Protein AF-0000000087412286 (afdb_homodimer)

Organism: NCBI:txid267746

Solvent-accessible surface area (backbone atoms only — not comparable to full-atom values): 14863 Å² total; per-residue (Å²): 140,64,67,41,82,39,61,73,71,52,75,68,37,48,52,50,48,48,55,54,30,57,76,35,88,91,40,46,82,67,47,69,72,55,51,52,48,31,56,77,42,37,50,43,49,30,31,22,30,66,82,82,56,45,66,42,33,39,32,34,29,45,50,29,51,33,56,40,32,40,53,42,69,80,45,60,35,78,92,55,57,95,68,55,53,69,58,53,49,51,52,51,58,70,64,27,78,76,43,66,63,36,48,31,41,32,39,67,39,46,69,89,46,48,71,65,48,37,75,78,54,35,35,68,80,60,77,67,55,40,63,30,42,25,113,138,63,68,42,82,39,61,75,72,52,75,68,37,47,53,51,47,46,54,55,30,58,76,34,88,92,40,45,81,68,47,69,74,54,50,52,48,31,54,76,40,38,51,43,48,30,32,22,30,64,84,81,56,45,66,42,34,41,32,34,29,47,49,30,53,33,57,40,34,39,52,42,68,80,44,62,36,78,93,55,58,93,68,56,51,70,59,52,50,50,50,52,58,71,63,27,77,76,44,67,64,36,49,32,41,33,40,66,40,48,69,89,46,48,71,65,48,36,75,77,55,33,36,69,79,62,77,67,55,41,62,31,43,24,112

Foldseek 3Di:
DDKDKDFDDDPVQLVLVLVQLCVDPVRNPDDSVVSVVVSVQWGKIFMADPPPRHTFWTKTWDDPLAEETEIDDGGGDPVNPPVCVSVVSVVCVCPPPSNVRYHDYDYDDDPVCQVVCCVVPDDPCPDPDDDDDDD/DDKDKDFDDDPVQLVLVLVQLCVDPVRNPDDSVVSVVVSVQWGKIFMADPPPRHTFWTKTWDDPLAEETEIDDGGGDPVNPPVCVSVVSVVCVCPPPSNVRYHDYDYDDDPVCQVVCCVVPDDPCPDPDDDDDDD

Secondary structure (DSSP, 8-state):
--EEEESS--HHHHHHHHHHHHTSTTTTT--HHHHHHHHHTSEEEEEEETTT--EEEEEEEEE-SSSEEEEEEEEE-GGGTTSSHHHHHHHHHHT-GGGTT-SEEEEEE-GGGHHHHHTTT-BS--TT-EEEEE-/--EEEESS--HHHHHHHHHHHHTSTTTTT--HHHHHHHHHTSEEEEEEETTT--EEEEEEEEE-SSSEEEEEEEEE-GGGTTSSHHHHHHHHHHT-GGGTT-SEEEEEE-GGGHHHHHTTT-BS--TT-EEEEE-

Nearest PDB structures (foldseek):
  7dal-assembly1_B  TM=8.759E-01  e=4.734E-11  Oryza sativa Japonica Group
  7daj-assembly1_B  TM=8.374E-01  e=7.907E-11  Oryza sativa Japonica Group
  7dai-assembly2_C  TM=8.088E-01  e=4.440E-11  Oryza sativa Japonica Group
  7dai-assembly1_A-2  TM=8.180E-01  e=7.416E-11  Oryza sativa Japonica Group
  6k5m-assembly1_A  TM=8.408E-01  e=1.601E-10  Oryza sativa Japonica Group

Sequence (270 aa):
MSYETIYSLTDQQVKELHDMYQSEWWTKGRQLPDIQIMLDNSLVIAFCDTASKQLIAFSRVLTDYVYKALIFDVIANPTHRGKGIGKALMDAIINHPSLKNVNHFELYCRPEMIPFYQRWGFTSELGELHFMRRTMSYETIYSLTDQQVKELHDMYQSEWWTKGRQLPDIQIMLDNSLVIAFCDTASKQLIAFSRVLTDYVYKALIFDVIANPTHRGKGIGKALMDAIINHPSLKNVNHFELYCRPEMIPFYQRWGFTSELGELHFMRRT

pLDDT: mean 95.22, std 5.79, range [68.62, 98.94]

InterPro domains:
  IPR000182 GNAT domain [PF00583] (16-122)
  IPR000182 GNAT domain [PS51186] (4-135)
  IPR016181 Acyl-CoA N-acyltransferase [SSF55729] (6-123)
  IPR053144 Putative Acetyltransferase Butenolide Biosynthesis [PTHR43233] (16-125)

Radius of gyration: 19.51 Å; Cα contacts (8 Å, |Δi|>4): 492; chains: 2; bounding box: 34×59×47 Å

Structure (mmCIF, N/CA/C/O backbone):
data_AF-0000000087412286-model_v1
#
loop_
_entity.id
_entity.type
_entity.pdbx_description
1 polymer N-acetyltransferase
#
loop_
_atom_site.group_PDB
_atom_site.id
_atom_site.type_symbol
_atom_site.label_atom_id
_atom_site.label_alt_id
_atom_site.label_comp_id
_atom_site.label_asym_id
_atom_site.label_entity_id
_atom_site.label_seq_id
_atom_site.pdbx_PDB_ins_code
_atom_site.Cartn_x
_atom_site.Cartn_y
_atom_site.Cartn_z
_atom_site.occupancy
_atom_site.B_iso_or_equiv
_atom_site.auth_seq_id
_atom_site.auth_comp_id
_atom_site.auth_asym_id
_atom_site.auth_atom_id
_atom_site.pdbx_PDB_model_num
ATOM 1 N N . MET A 1 1 ? 6.031 26.516 18.938 1 68.81 1 MET A N 1
ATOM 2 C CA . MET A 1 1 ? 4.867 25.641 19.047 1 68.81 1 MET A CA 1
ATOM 3 C C . MET A 1 1 ? 5.293 24.188 19.234 1 68.81 1 MET A C 1
ATOM 5 O O . MET A 1 1 ? 6.188 23.703 18.531 1 68.81 1 MET A O 1
ATOM 9 N N . SER A 1 2 ? 4.68 23.578 20.406 1 89.25 2 SER A N 1
ATOM 10 C CA . SER A 1 2 ? 5.098 22.234 20.766 1 89.25 2 SER A CA 1
ATOM 11 C C . SER A 1 2 ? 4.113 21.188 20.234 1 89.25 2 SER A C 1
ATOM 13 O O . SER A 1 2 ? 2.91 21.453 20.172 1 89.25 2 SER A O 1
ATOM 15 N N . TYR A 1 3 ? 4.59 20.141 19.625 1 93.5 3 TYR A N 1
ATOM 16 C CA . TYR A 1 3 ? 3.717 19.062 19.156 1 93.5 3 TYR A CA 1
ATOM 17 C C . TYR A 1 3 ? 4.191 17.719 19.672 1 93.5 3 TYR A C 1
ATOM 19 O O . TYR A 1 3 ? 5.336 17.578 20.109 1 93.5 3 TYR A O 1
ATOM 27 N N . GLU A 1 4 ? 3.287 16.781 19.688 1 96.56 4 GLU A N 1
ATOM 28 C CA . GLU A 1 4 ? 3.605 15.406 20.047 1 96.56 4 GLU A CA 1
ATOM 29 C C . GLU A 1 4 ? 3.148 14.438 18.953 1 96.56 4 GLU A C 1
ATOM 31 O O . GLU A 1 4 ? 2.225 14.742 18.203 1 96.56 4 GLU A O 1
ATOM 36 N N . THR A 1 5 ? 3.838 13.312 18.906 1 97.81 5 THR A N 1
ATOM 37 C CA . THR A 1 5 ? 3.494 12.281 17.938 1 97.81 5 THR A CA 1
ATOM 38 C C . THR A 1 5 ? 2.334 11.43 18.453 1 97.81 5 THR A C 1
ATOM 40 O O . THR A 1 5 ? 2.318 11.023 19.609 1 97.81 5 THR A O 1
ATOM 43 N N . ILE A 1 6 ? 1.365 11.219 17.609 1 98.56 6 ILE A N 1
ATOM 44 C CA . ILE A 1 6 ? 0.247 10.344 17.938 1 98.56 6 ILE A CA 1
ATOM 45 C C . ILE A 1 6 ? 0.075 9.289 16.859 1 98.56 6 ILE A C 1
ATOM 47 O O . ILE A 1 6 ? 0.475 9.5 15.703 1 98.56 6 ILE A O 1
ATOM 51 N N . TYR A 1 7 ? -0.579 8.156 17.203 1 98.69 7 TYR A N 1
ATOM 52 C CA . TYR A 1 7 ? -0.688 7.027 16.297 1 98.69 7 TYR A CA 1
ATOM 53 C C . TYR A 1 7 ? -2.146 6.633 16.078 1 98.69 7 TYR A C 1
ATOM 55 O O . TYR A 1 7 ? -2.438 5.637 15.414 1 98.69 7 TYR A O 1
ATOM 63 N N . SER A 1 8 ? -3.031 7.352 16.734 1 98.69 8 SER A N 1
ATOM 64 C CA . SER A 1 8 ? -4.477 7.289 16.547 1 98.69 8 SER A CA 1
ATOM 65 C C . SER A 1 8 ? -5.117 8.664 16.703 1 98.69 8 SER A C 1
ATOM 67 O O . SER A 1 8 ? -4.531 9.562 17.312 1 98.69 8 SER A O 1
ATOM 69 N N . LEU A 1 9 ? -6.227 8.805 16.094 1 98.81 9 LEU A N 1
ATOM 70 C CA . LEU A 1 9 ? -6.906 10.094 16.156 1 98.81 9 LEU A CA 1
ATOM 71 C C . LEU A 1 9 ? -8.164 10.016 17 1 98.81 9 LEU A C 1
ATOM 73 O O . LEU A 1 9 ? -8.898 9.023 16.953 1 98.81 9 LEU A O 1
ATOM 77 N N . THR A 1 10 ? -8.422 11.039 17.734 1 98.5 10 THR A N 1
ATOM 78 C CA . THR A 1 10 ? -9.719 11.195 18.375 1 98.5 10 THR A CA 1
ATOM 79 C C . THR A 1 10 ? -10.797 11.531 17.344 1 9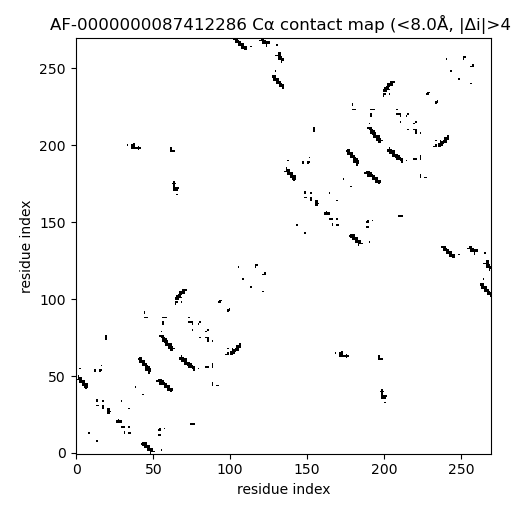8.5 10 THR A C 1
ATOM 81 O O . THR A 1 10 ? -10.477 11.891 16.203 1 98.5 10 THR A O 1
ATOM 84 N N . ASP A 1 11 ? -12.031 11.469 17.812 1 98.31 11 ASP A N 1
ATOM 85 C CA . ASP A 1 11 ? -13.133 11.82 16.922 1 98.31 11 ASP A CA 1
ATOM 86 C C . ASP A 1 11 ? -12.977 13.25 16.391 1 98.31 11 ASP A C 1
ATOM 88 O O . ASP A 1 11 ? -13.211 13.516 15.211 1 98.31 11 ASP A O 1
ATOM 92 N N . GLN A 1 12 ? -12.641 14.109 17.25 1 98.38 12 GLN A N 1
ATOM 93 C CA . GLN A 1 12 ? -12.453 15.5 16.844 1 98.38 12 GLN A CA 1
ATOM 94 C C . GLN A 1 12 ? -11.305 15.625 15.844 1 98.38 12 GLN A C 1
ATOM 96 O O . GLN A 1 12 ? -11.406 16.375 14.867 1 98.38 12 GLN A O 1
ATOM 101 N N . GLN A 1 13 ? -10.266 14.969 16.078 1 98.44 13 GLN A N 1
ATOM 102 C CA . GLN A 1 13 ? -9.109 15.016 15.18 1 98.44 13 GLN A CA 1
ATOM 103 C C . GLN A 1 13 ? -9.445 14.414 13.812 1 98.44 13 GLN A C 1
ATOM 105 O O . GLN A 1 13 ? -8.914 14.852 12.789 1 98.44 13 GLN A O 1
ATOM 110 N N . VAL A 1 14 ? -10.344 13.422 13.828 1 98.81 14 VAL A N 1
ATOM 111 C CA . VAL A 1 14 ? -10.797 12.883 12.547 1 98.81 14 VAL A CA 1
ATOM 112 C C . VAL A 1 14 ? -11.539 13.961 11.766 1 98.81 14 VAL A C 1
ATOM 114 O O . VAL A 1 14 ? -11.367 14.086 10.547 1 98.81 14 VAL A O 1
ATOM 117 N N . LYS A 1 15 ? -12.312 14.734 12.422 1 98.44 15 LYS A N 1
ATOM 118 C CA . LYS A 1 15 ? -13 15.844 11.773 1 98.44 15 LYS A CA 1
ATOM 119 C C . LYS A 1 15 ? -12 16.875 11.25 1 98.44 15 LYS A C 1
ATOM 121 O O . LYS A 1 15 ? -12.188 17.438 10.164 1 98.44 15 LYS A O 1
ATOM 126 N N . GLU A 1 16 ? -11.023 17.156 12.016 1 97.75 16 GLU A N 1
ATOM 127 C CA . GLU A 1 16 ? -9.977 18.078 11.586 1 97.75 16 GLU A CA 1
ATOM 128 C C . GLU A 1 16 ? -9.242 17.547 10.359 1 97.75 16 GLU A C 1
ATOM 130 O O . GLU A 1 16 ? -8.914 18.312 9.445 1 97.75 16 GLU A O 1
ATOM 135 N N . LEU A 1 17 ? -8.969 16.25 10.391 1 98.44 17 LEU A N 1
ATOM 136 C CA . LEU A 1 17 ? -8.367 15.633 9.219 1 98.44 17 LEU A CA 1
ATOM 137 C C . LEU A 1 17 ? -9.266 15.789 7.996 1 98.44 17 LEU A C 1
ATOM 139 O O . LEU A 1 17 ? -8.789 16.109 6.906 1 98.44 17 LEU A O 1
ATOM 143 N N . HIS A 1 18 ? -10.531 15.539 8.203 1 98.38 18 HIS A N 1
ATOM 144 C CA . HIS A 1 18 ? -11.492 15.734 7.125 1 98.38 18 HIS A CA 1
ATOM 145 C C . HIS A 1 18 ? -11.391 17.141 6.551 1 98.38 18 HIS A C 1
ATOM 147 O O . HIS A 1 18 ? -11.359 17.328 5.332 1 98.38 18 HIS A O 1
ATOM 153 N N . ASP A 1 19 ? -11.305 18.109 7.379 1 96.75 19 ASP A N 1
ATOM 154 C CA . ASP A 1 19 ? -11.172 19.5 6.938 1 96.75 19 ASP A CA 1
ATOM 155 C C . ASP A 1 19 ? -9.875 19.703 6.152 1 96.75 19 ASP A C 1
ATOM 157 O O . ASP A 1 19 ? -9.867 20.375 5.121 1 96.75 19 ASP A O 1
ATOM 161 N N . MET A 1 20 ? -8.781 19.156 6.668 1 96.25 20 MET A N 1
ATOM 162 C CA . MET A 1 20 ? -7.512 19.25 5.957 1 96.25 20 MET A CA 1
ATOM 163 C C . MET A 1 20 ? -7.621 18.641 4.562 1 96.25 20 MET A C 1
ATOM 165 O O . MET A 1 20 ? -7.105 19.188 3.596 1 96.25 20 MET A O 1
ATOM 169 N N . TYR A 1 21 ? -8.305 17.484 4.469 1 97.19 21 TYR A N 1
ATOM 170 C CA . TYR A 1 21 ? -8.453 16.781 3.203 1 97.19 21 TYR A CA 1
ATOM 171 C C . TYR A 1 21 ? -9.211 17.625 2.188 1 97.19 21 TYR A C 1
ATOM 173 O O . TYR A 1 21 ? -8.945 17.547 0.985 1 97.19 21 TYR A O 1
ATOM 181 N N . GLN A 1 22 ? -10.109 18.516 2.652 1 95.81 22 GLN A N 1
ATOM 182 C CA . GLN A 1 22 ? -10.914 19.328 1.745 1 95.81 22 GLN A CA 1
ATOM 183 C C . GLN A 1 22 ? -10.07 20.406 1.081 1 95.81 22 GLN A C 1
ATOM 185 O O . GLN A 1 22 ? -10.453 20.953 0.047 1 95.81 22 GLN A O 1
ATOM 190 N N . SER A 1 23 ? -8.945 20.672 1.624 1 91.25 23 SER A N 1
ATOM 191 C CA . SER A 1 23 ? -8.125 21.766 1.131 1 91.25 23 SER A CA 1
ATOM 192 C C . SER A 1 23 ? -7.07 21.281 0.149 1 91.25 23 SER A C 1
ATOM 194 O O . SER A 1 23 ? -6.32 22.078 -0.417 1 91.25 23 SER A O 1
ATOM 196 N N . GLU A 1 24 ? -6.977 19.969 -0.09 1 89.94 24 GLU A N 1
ATOM 197 C CA . GLU A 1 24 ? -6.004 19.391 -1.012 1 89.94 24 GLU A CA 1
ATOM 198 C C . GLU A 1 24 ? -6.695 18.797 -2.238 1 89.94 24 GLU A C 1
ATOM 200 O O . GLU A 1 24 ? -7.738 18.156 -2.119 1 89.94 24 GLU A O 1
ATOM 205 N N . TRP A 1 25 ? -6.082 18.938 -3.357 1 85.88 25 TRP A N 1
ATOM 206 C CA . TRP A 1 25 ? -6.688 18.516 -4.613 1 85.88 25 TRP A CA 1
ATOM 207 C C . TRP A 1 25 ? -6.805 17 -4.676 1 85.88 25 TRP A C 1
ATOM 209 O O . TRP A 1 25 ? -7.75 16.469 -5.266 1 85.88 25 TRP A O 1
ATOM 219 N N . TRP A 1 26 ? -5.926 16.344 -4.105 1 88.19 26 TRP A N 1
ATOM 220 C CA . TRP A 1 26 ? -5.887 14.891 -4.27 1 88.19 26 TRP A CA 1
ATOM 221 C C . TRP A 1 26 ? -6.777 14.195 -3.246 1 88.19 26 TRP A C 1
ATOM 223 O O . TRP A 1 26 ? -6.973 12.984 -3.305 1 88.19 26 TRP A O 1
ATOM 233 N N . THR A 1 27 ? -7.32 14.969 -2.252 1 94.56 27 THR A N 1
ATOM 234 C CA . THR A 1 27 ? -8.125 14.336 -1.211 1 94.56 27 THR A CA 1
ATOM 235 C C . THR A 1 27 ? -9.492 15 -1.107 1 94.56 27 THR A C 1
ATOM 237 O O . THR A 1 27 ? -10.367 14.531 -0.369 1 94.56 27 THR A O 1
ATOM 240 N N . LYS A 1 28 ? -9.656 16.047 -1.791 1 95.19 28 LYS A N 1
ATOM 241 C CA . LYS A 1 28 ? -10.922 16.766 -1.729 1 95.19 28 LYS A CA 1
ATOM 242 C C . LYS A 1 28 ? -12.094 15.844 -2.062 1 95.19 28 LYS A C 1
ATOM 244 O O . LYS A 1 28 ? -12.016 15.047 -3 1 95.19 28 LYS A O 1
ATOM 249 N N . GLY A 1 29 ? -13.219 15.969 -1.251 1 96.38 29 GLY A N 1
ATOM 250 C CA . GLY A 1 29 ? -14.414 15.18 -1.515 1 96.38 29 GLY A CA 1
ATOM 251 C C . GLY A 1 29 ? -14.516 13.945 -0.64 1 96.38 29 GLY A C 1
ATOM 252 O O . GLY A 1 29 ? -15.562 13.305 -0.579 1 96.38 29 GLY A O 1
ATOM 253 N N . ARG A 1 30 ? -13.414 13.617 0.012 1 97.88 30 ARG A N 1
ATOM 254 C CA . ARG A 1 30 ? -13.469 12.469 0.916 1 97.88 30 ARG A CA 1
ATOM 255 C C . ARG A 1 30 ? -14.469 12.711 2.043 1 97.88 30 ARG A C 1
ATOM 257 O O . ARG A 1 30 ? -14.57 13.82 2.564 1 97.88 30 ARG A O 1
ATOM 264 N N . GLN A 1 31 ? -15.156 11.648 2.365 1 98.06 31 GLN A N 1
ATOM 265 C CA . GLN A 1 31 ? -16.219 11.742 3.359 1 98.06 31 GLN A CA 1
ATOM 266 C C . GLN A 1 31 ? -15.797 11.094 4.676 1 98.06 31 GLN A C 1
ATOM 268 O O . GLN A 1 31 ? -15.023 10.133 4.68 1 98.06 31 GLN A O 1
ATOM 273 N N . LEU A 1 32 ? -16.422 11.531 5.75 1 98.44 32 LEU A N 1
ATOM 274 C CA . LEU A 1 32 ? -16.031 11.148 7.102 1 98.44 32 LEU A CA 1
ATOM 275 C C . LEU A 1 32 ? -16.141 9.641 7.289 1 98.44 32 LEU A C 1
ATOM 277 O O . LEU A 1 32 ? -15.219 9 7.801 1 98.44 32 LEU A O 1
ATOM 281 N N . PRO A 1 33 ? -17.234 8.984 6.84 1 98.25 33 PRO A N 1
ATOM 282 C CA . PRO A 1 33 ? -17.312 7.531 7.047 1 98.25 33 PRO A CA 1
ATOM 283 C C . PRO A 1 33 ? -16.203 6.773 6.344 1 98.25 33 PRO A C 1
ATOM 285 O O . PRO A 1 33 ? -15.664 5.809 6.891 1 98.25 33 PRO A O 1
ATOM 288 N N . ASP A 1 34 ? -15.82 7.215 5.195 1 98.56 34 ASP A N 1
ATOM 289 C CA . ASP A 1 34 ? -14.742 6.586 4.441 1 98.56 34 ASP A CA 1
ATOM 290 C C . ASP A 1 34 ? -13.391 6.824 5.113 1 98.56 34 ASP A C 1
ATOM 292 O O . ASP A 1 34 ? -12.539 5.93 5.152 1 98.56 34 ASP A O 1
ATOM 296 N N . ILE A 1 35 ? -13.227 8.055 5.621 1 98.75 35 ILE A N 1
ATOM 297 C CA . ILE A 1 35 ? -11.992 8.391 6.32 1 98.75 35 ILE A CA 1
ATOM 298 C C . ILE A 1 35 ? -11.812 7.469 7.523 1 98.75 35 ILE A C 1
ATOM 300 O O . ILE A 1 35 ? -10.703 7 7.797 1 98.75 35 ILE A O 1
ATOM 304 N N . GLN A 1 36 ? -12.836 7.176 8.195 1 98.69 36 GLN A N 1
ATOM 305 C CA . GLN A 1 36 ? -12.75 6.285 9.344 1 98.69 36 GLN A CA 1
ATOM 306 C C . GLN A 1 36 ? -12.32 4.883 8.93 1 98.69 36 GLN A C 1
ATOM 308 O O . GLN A 1 36 ? -11.461 4.273 9.57 1 98.69 36 GLN A O 1
ATOM 313 N N . ILE A 1 37 ? -12.938 4.316 7.875 1 98.69 37 ILE A N 1
ATOM 314 C CA . ILE A 1 37 ? -12.547 3.008 7.367 1 98.69 37 ILE A CA 1
ATOM 315 C C . ILE A 1 37 ? -11.07 3.018 6.992 1 98.69 37 ILE A C 1
ATOM 317 O O . ILE A 1 37 ? -10.328 2.1 7.348 1 98.69 37 ILE A O 1
ATOM 321 N N . MET A 1 38 ? -10.648 4.074 6.289 1 98.75 38 MET A N 1
ATOM 322 C CA . MET A 1 38 ? -9.258 4.238 5.879 1 98.75 38 MET A CA 1
ATOM 323 C C . MET A 1 38 ? -8.32 4.203 7.086 1 98.75 38 MET A C 1
ATOM 325 O O . MET A 1 38 ? -7.324 3.486 7.082 1 98.75 38 MET A O 1
ATOM 329 N N . LEU A 1 39 ? -8.68 4.965 8.117 1 98.88 39 LEU A N 1
ATOM 330 C CA . LEU A 1 39 ? -7.855 5.062 9.32 1 98.88 39 LEU A CA 1
ATOM 331 C C . LEU A 1 39 ? -7.742 3.707 10.008 1 98.88 39 LEU A C 1
ATOM 333 O O . LEU A 1 39 ? -6.664 3.33 10.477 1 98.88 39 LEU A O 1
ATOM 337 N N . ASP A 1 40 ? -8.82 2.943 10.008 1 98.62 40 ASP A N 1
ATOM 338 C CA . ASP A 1 40 ? -8.867 1.649 10.68 1 98.62 40 ASP A CA 1
ATOM 339 C C . ASP A 1 40 ? -7.984 0.626 9.969 1 98.62 40 ASP A C 1
ATOM 341 O O . ASP A 1 40 ? -7.68 -0.433 10.516 1 98.62 40 ASP A O 1
ATOM 345 N N . ASN A 1 41 ? -7.574 0.95 8.805 1 98.69 41 ASN A N 1
ATOM 346 C CA . ASN A 1 41 ? -6.84 -0.014 7.988 1 98.69 41 ASN A CA 1
ATOM 347 C C . ASN A 1 41 ? -5.512 0.558 7.5 1 98.69 41 ASN A C 1
ATOM 349 O O . ASN A 1 41 ? -5.023 0.182 6.434 1 98.69 41 ASN A O 1
ATOM 353 N N . SER A 1 42 ? -4.984 1.495 8.281 1 98.81 42 SER A N 1
ATOM 354 C CA . SER A 1 42 ? -3.695 2.113 7.992 1 98.81 42 SER A CA 1
ATOM 355 C C . SER A 1 42 ? -2.865 2.277 9.258 1 98.81 42 SER A C 1
ATOM 357 O O . SER A 1 42 ? -3.416 2.375 10.359 1 98.81 42 SER A O 1
ATOM 359 N N . LEU A 1 43 ? -1.541 2.217 9.141 1 98.88 43 LEU A N 1
ATOM 360 C CA . LEU A 1 43 ? -0.664 2.705 10.195 1 98.88 43 LEU A CA 1
ATOM 361 C C . LEU A 1 43 ? -0.628 4.23 10.219 1 98.88 43 LEU A C 1
ATOM 363 O O . LEU A 1 43 ? -0.161 4.855 9.258 1 98.88 43 LEU A O 1
ATOM 367 N N . VAL A 1 44 ? -1.107 4.77 11.297 1 98.88 44 VAL A N 1
ATOM 368 C CA . VAL A 1 44 ? -1.231 6.219 11.391 1 98.88 44 VAL A CA 1
ATOM 369 C C . VAL A 1 44 ? -0.009 6.801 12.102 1 98.88 44 VAL A C 1
ATOM 371 O O . VAL A 1 44 ? 0.43 6.273 13.125 1 98.88 44 VAL A O 1
ATOM 374 N N . ILE A 1 45 ? 0.585 7.797 11.555 1 98.81 45 ILE A N 1
ATOM 375 C CA . ILE A 1 45 ? 1.618 8.633 12.148 1 98.81 45 ILE A CA 1
ATOM 376 C C . ILE A 1 45 ? 1.247 10.109 11.984 1 98.81 45 ILE A C 1
ATOM 378 O O . ILE A 1 45 ? 1.193 10.617 10.867 1 98.81 45 ILE A O 1
ATOM 382 N N . ALA A 1 46 ? 0.995 10.742 13.109 1 98.69 46 ALA A N 1
ATOM 383 C CA . ALA A 1 46 ? 0.476 12.109 13.055 1 98.69 46 ALA A CA 1
ATOM 384 C C . ALA A 1 46 ? 1.032 12.945 14.203 1 98.69 46 ALA A C 1
ATOM 386 O O . ALA A 1 46 ? 1.678 12.422 15.109 1 98.69 46 ALA A O 1
ATOM 387 N N . PHE A 1 47 ? 0.89 14.258 14.047 1 98.06 47 PHE A N 1
ATOM 388 C CA . PHE A 1 47 ? 1.261 15.203 15.094 1 98.06 47 PHE A CA 1
ATOM 389 C C . PHE A 1 47 ? 0.052 16.016 15.547 1 98.06 47 PHE A C 1
ATOM 391 O O . PHE A 1 47 ? -0.769 16.422 14.727 1 98.06 47 PHE A O 1
ATOM 398 N N . CYS A 1 48 ? -0.053 16.203 16.812 1 97.31 48 CYS A N 1
ATOM 399 C CA . CYS A 1 48 ? -1.032 17.156 17.328 1 97.31 48 CYS A CA 1
ATOM 400 C C . CYS A 1 48 ? -0.377 18.156 18.281 1 97.31 48 CYS A C 1
ATOM 402 O O . CYS A 1 48 ? 0.69 17.891 18.828 1 97.31 48 CYS A O 1
ATOM 404 N N . ASP A 1 49 ? -0.987 19.297 18.391 1 95.75 49 ASP A N 1
ATOM 405 C CA . ASP A 1 49 ? -0.53 20.328 19.312 1 95.75 49 ASP A CA 1
ATOM 406 C C . ASP A 1 49 ? -0.586 19.828 20.766 1 95.75 49 ASP A C 1
ATOM 408 O O . ASP A 1 49 ? -1.575 19.219 21.172 1 95.75 49 ASP A O 1
ATOM 412 N N . THR A 1 50 ? 0.488 20.125 21.5 1 95.5 50 THR A N 1
ATOM 413 C CA . THR A 1 50 ? 0.591 19.578 22.844 1 95.5 50 THR A CA 1
ATOM 414 C C . THR A 1 50 ? -0.477 20.172 23.75 1 95.5 50 THR A C 1
ATOM 416 O O . THR A 1 50 ? -1.02 19.484 24.625 1 95.5 50 THR A O 1
ATOM 419 N N . ALA A 1 51 ? -0.833 21.312 23.547 1 94.88 51 ALA A N 1
ATOM 420 C CA . ALA A 1 51 ? -1.758 22.016 24.422 1 94.88 51 ALA A CA 1
ATOM 421 C C . ALA A 1 51 ? -3.203 21.828 23.969 1 94.88 51 ALA A C 1
ATOM 423 O O . ALA A 1 51 ? -4.027 21.297 24.703 1 94.88 51 ALA A O 1
ATOM 424 N N . SER A 1 52 ? -3.523 22.156 22.797 1 95.12 52 SER A N 1
ATOM 425 C CA . SER A 1 52 ? -4.898 22.172 22.297 1 95.12 52 SER A CA 1
ATOM 426 C C . SER A 1 52 ? -5.312 20.797 21.781 1 95.12 52 SER A C 1
ATOM 428 O O . SER A 1 52 ? -6.496 20.531 21.578 1 95.12 52 SER A O 1
ATOM 430 N N . LYS A 1 53 ? -4.395 19.969 21.469 1 97.06 53 LYS A N 1
ATOM 431 C CA . LYS A 1 53 ? -4.594 18.641 20.906 1 97.06 53 LYS A CA 1
ATOM 432 C C . LYS A 1 53 ? -5.113 18.703 19.484 1 97.06 53 LYS A C 1
ATOM 434 O O . LYS A 1 53 ? -5.496 17.688 18.906 1 97.06 53 LYS A O 1
ATOM 439 N N . GLN A 1 54 ? -4.98 19.875 18.906 1 96.25 54 GLN A N 1
ATOM 440 C CA . GLN A 1 54 ? -5.371 20.047 17.5 1 96.25 54 GLN A CA 1
ATOM 441 C C . GLN A 1 54 ? -4.414 19.297 16.578 1 96.25 54 GLN A C 1
ATOM 443 O O . GLN A 1 54 ? -3.199 19.328 16.781 1 96.25 54 GLN A O 1
ATOM 448 N N . LEU A 1 55 ? -5.016 18.641 15.594 1 97.44 55 LEU A N 1
ATOM 449 C CA . LEU A 1 55 ? -4.203 17.922 14.609 1 97.44 55 LEU A CA 1
ATOM 450 C C . LEU A 1 55 ? -3.377 18.906 13.781 1 97.44 55 LEU A C 1
ATOM 452 O O . LEU A 1 55 ? -3.918 19.844 13.203 1 97.44 55 LEU A O 1
ATOM 456 N N . ILE A 1 56 ? -2.047 18.672 13.688 1 95.75 56 ILE A N 1
ATOM 457 C CA . ILE A 1 56 ? -1.13 19.578 13.016 1 95.75 56 ILE A CA 1
ATOM 458 C C . ILE A 1 56 ? -0.664 18.969 11.695 1 95.75 56 ILE A C 1
ATOM 460 O O . ILE A 1 56 ? -0.457 19.688 10.711 1 95.75 56 ILE A O 1
ATOM 464 N N . ALA A 1 57 ? -0.448 17.688 11.703 1 97.25 57 ALA A N 1
ATOM 465 C CA . ALA A 1 57 ? 0.06 16.984 10.531 1 97.25 57 ALA A CA 1
ATOM 466 C C . ALA A 1 57 ? -0.394 15.523 10.547 1 97.25 57 ALA A C 1
ATOM 468 O O . ALA A 1 57 ? -0.68 14.961 11.609 1 97.25 57 ALA A O 1
ATOM 469 N N . PHE A 1 58 ? -0.486 14.992 9.367 1 98.38 58 PHE A N 1
ATOM 470 C CA . PHE A 1 58 ? -1.005 13.641 9.227 1 98.38 58 PHE A CA 1
ATOM 471 C C . PHE A 1 58 ? -0.278 12.891 8.117 1 98.38 58 PHE A C 1
ATOM 473 O O . PHE A 1 58 ? 0.077 13.477 7.094 1 98.38 58 PHE A O 1
ATOM 480 N N . SER A 1 59 ? -0.068 11.641 8.312 1 98.62 59 SER A N 1
ATOM 481 C CA . SER A 1 59 ? 0.323 10.664 7.305 1 98.62 59 SER A CA 1
ATOM 482 C C . SER A 1 59 ? -0.214 9.273 7.641 1 98.62 59 SER A C 1
ATOM 484 O O . SER A 1 59 ? -0.732 9.055 8.734 1 98.62 59 SER A O 1
ATOM 486 N N . ARG A 1 60 ? -0.114 8.453 6.711 1 98.81 60 ARG A N 1
ATOM 487 C CA . ARG A 1 60 ? -0.467 7.051 6.926 1 98.81 60 ARG A CA 1
ATOM 488 C C . ARG A 1 60 ? 0.367 6.137 6.035 1 98.81 60 ARG A C 1
ATOM 490 O O . ARG A 1 60 ? 0.939 6.582 5.039 1 98.81 60 ARG A O 1
ATOM 497 N N . VAL A 1 61 ? 0.422 4.895 6.453 1 98.94 61 VAL A N 1
ATOM 498 C CA . VAL A 1 61 ? 1.231 3.918 5.734 1 98.94 61 VAL A CA 1
ATOM 499 C C . VAL A 1 61 ? 0.44 2.623 5.559 1 98.94 61 VAL A C 1
ATOM 501 O O . VAL A 1 61 ? -0.179 2.133 6.504 1 98.94 61 VAL A O 1
ATOM 504 N N . LEU A 1 62 ? 0.341 2.137 4.355 1 98.94 62 LEU A N 1
ATOM 505 C CA . LEU A 1 62 ? -0.016 0.742 4.117 1 98.94 62 LEU A CA 1
ATOM 506 C C . LEU A 1 62 ? 1.229 -0.138 4.07 1 98.94 62 LEU A C 1
ATOM 508 O O . LEU A 1 62 ? 2.166 0.147 3.32 1 98.94 62 LEU A O 1
ATOM 512 N N . THR A 1 63 ? 1.257 -1.18 4.883 1 98.94 63 THR A N 1
ATOM 513 C CA . THR A 1 63 ? 2.496 -1.937 5.016 1 98.94 63 THR A CA 1
ATOM 514 C C . THR A 1 63 ? 2.205 -3.4 5.332 1 98.94 63 THR A C 1
ATOM 516 O O . THR A 1 63 ? 1.175 -3.721 5.926 1 98.94 63 THR A O 1
ATOM 519 N N . ASP A 1 64 ? 3.068 -4.242 4.887 1 98.81 64 ASP A N 1
ATOM 520 C CA . ASP A 1 64 ? 3.088 -5.641 5.293 1 98.81 64 ASP A CA 1
ATOM 521 C C . ASP A 1 64 ? 4.129 -5.883 6.383 1 98.81 64 ASP A C 1
ATOM 523 O O . ASP A 1 64 ? 4.367 -7.023 6.781 1 98.81 64 ASP A O 1
ATOM 527 N N . TYR A 1 65 ? 4.852 -4.848 6.754 1 98.69 65 TYR A N 1
ATOM 528 C CA . TYR A 1 65 ? 5.766 -4.754 7.883 1 98.69 65 TYR A CA 1
ATOM 529 C C . TYR A 1 65 ? 7.062 -5.504 7.602 1 98.69 65 TYR A C 1
ATOM 531 O O . TYR A 1 65 ? 7.891 -5.688 8.5 1 98.69 65 TYR A O 1
ATOM 539 N N . VAL A 1 66 ? 7.246 -5.926 6.348 1 98.38 66 VAL A N 1
ATOM 540 C CA . VAL A 1 66 ? 8.508 -6.594 6.035 1 98.38 66 VAL A CA 1
ATOM 541 C C . VAL A 1 66 ? 9.023 -6.105 4.684 1 98.38 66 VAL A C 1
ATOM 543 O O . VAL A 1 66 ? 10.188 -5.703 4.566 1 98.38 66 VAL A O 1
ATOM 546 N N . TYR A 1 67 ? 8.188 -6.102 3.674 1 98.31 67 TYR A N 1
ATOM 547 C CA . TYR A 1 67 ? 8.695 -5.828 2.332 1 98.31 67 TYR A CA 1
ATOM 548 C C . TYR A 1 67 ? 8.336 -4.41 1.895 1 98.31 67 TYR A C 1
ATOM 550 O O . TYR A 1 67 ? 9.148 -3.721 1.277 1 98.31 67 TYR A O 1
ATOM 558 N N . LYS A 1 68 ? 7.113 -4.004 2.209 1 98.69 68 LYS A N 1
ATOM 559 C CA . LYS A 1 68 ? 6.598 -2.773 1.617 1 98.69 68 LYS A CA 1
ATOM 560 C C . LYS A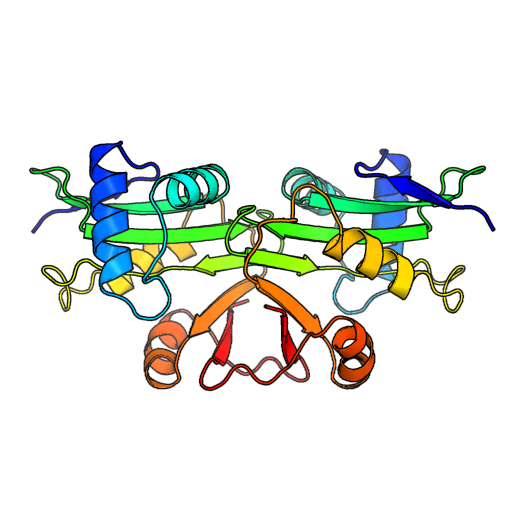 1 68 ? 6.004 -1.856 2.684 1 98.69 68 LYS A C 1
ATOM 562 O O . LYS A 1 68 ? 5.289 -2.316 3.576 1 98.69 68 LYS A O 1
ATOM 567 N N . ALA A 1 69 ? 6.277 -0.622 2.607 1 98.88 69 ALA A N 1
ATOM 568 C CA . ALA A 1 69 ? 5.602 0.48 3.287 1 98.88 69 ALA A CA 1
ATOM 569 C C . ALA A 1 69 ? 5.273 1.606 2.312 1 98.88 69 ALA A C 1
ATOM 571 O O . ALA A 1 69 ? 6.168 2.32 1.853 1 98.88 69 ALA A O 1
ATOM 572 N N . LEU A 1 70 ? 4.023 1.75 1.961 1 98.88 70 LEU A N 1
ATOM 573 C CA . LEU A 1 70 ? 3.566 2.807 1.065 1 98.88 70 LEU A CA 1
ATOM 574 C C . LEU A 1 70 ? 3.062 4.012 1.856 1 98.88 70 LEU A C 1
ATOM 576 O O . LEU A 1 70 ? 2.088 3.902 2.604 1 98.88 70 LEU A O 1
ATOM 580 N N . ILE A 1 71 ? 3.691 5.098 1.667 1 98.81 71 ILE A N 1
ATOM 581 C CA . ILE A 1 71 ? 3.402 6.32 2.408 1 98.81 71 ILE A CA 1
ATOM 582 C C . ILE A 1 71 ? 2.371 7.152 1.648 1 98.81 71 ILE A C 1
ATOM 584 O O . ILE A 1 71 ? 2.551 7.441 0.463 1 98.81 71 ILE A O 1
ATOM 588 N N . PHE A 1 72 ? 1.341 7.512 2.381 1 98.31 72 PHE A N 1
ATOM 589 C CA . PHE A 1 72 ? 0.284 8.328 1.796 1 98.31 72 PHE A CA 1
ATOM 590 C C . PHE A 1 72 ? 0.014 9.562 2.654 1 98.31 72 PHE A C 1
ATOM 592 O O . PHE A 1 72 ? 0.284 9.555 3.857 1 98.31 72 PHE A O 1
ATOM 599 N N . ASP A 1 73 ? -0.539 10.57 2.057 1 97.56 73 ASP A N 1
ATOM 600 C CA . ASP A 1 73 ? -1.249 11.68 2.676 1 97.56 73 ASP A CA 1
ATOM 601 C C . ASP A 1 73 ? -0.338 12.453 3.627 1 97.56 73 ASP A C 1
ATOM 603 O O . ASP A 1 73 ? -0.746 12.812 4.734 1 97.56 73 ASP A O 1
ATOM 607 N N . VAL A 1 74 ? 0.899 12.57 3.23 1 96.81 74 VAL A N 1
ATOM 608 C CA . VAL A 1 74 ? 1.759 13.477 3.979 1 96.81 74 VAL A CA 1
ATOM 609 C C . VAL A 1 74 ? 1.243 14.906 3.84 1 96.81 74 VAL A C 1
ATOM 611 O O . VAL A 1 74 ? 1.392 15.531 2.783 1 96.81 74 VAL A O 1
ATOM 614 N N . ILE A 1 75 ? 0.562 15.367 4.934 1 95.75 75 ILE A N 1
ATOM 615 C CA . ILE A 1 75 ? -0.106 16.656 4.855 1 95.75 75 ILE A CA 1
ATOM 616 C C . ILE A 1 75 ? 0.064 17.406 6.172 1 95.75 75 ILE A C 1
ATOM 618 O O . ILE A 1 75 ? 0.076 16.797 7.246 1 95.75 75 ILE A O 1
ATOM 622 N N . ALA A 1 76 ? 0.307 18.656 6.102 1 93.5 76 ALA A N 1
ATOM 623 C CA . ALA A 1 76 ? 0.351 19.531 7.262 1 93.5 76 ALA A CA 1
ATOM 624 C C . ALA A 1 76 ? -0.773 20.562 7.211 1 93.5 76 ALA A C 1
ATOM 626 O O . ALA A 1 76 ? -1.147 21.031 6.133 1 93.5 76 ALA A O 1
ATOM 627 N N . ASN A 1 77 ? -1.293 20.812 8.359 1 88.81 77 ASN A N 1
ATOM 628 C CA . ASN A 1 77 ? -2.23 21.922 8.453 1 88.81 77 ASN A CA 1
ATOM 629 C C . ASN A 1 77 ? -1.638 23.203 7.883 1 88.81 77 ASN A C 1
ATOM 631 O O . ASN A 1 77 ? -0.509 23.578 8.211 1 88.81 77 ASN A O 1
ATOM 635 N N . PRO A 1 78 ? -2.42 23.859 7.078 1 81.31 78 PRO A N 1
ATOM 636 C CA . PRO A 1 78 ? -1.897 25.047 6.422 1 81.31 78 PRO A CA 1
ATOM 637 C C . PRO A 1 78 ? -1.396 26.094 7.414 1 81.31 78 PRO A C 1
ATOM 639 O O . PRO A 1 78 ? -0.438 26.828 7.125 1 81.31 78 PRO A O 1
ATOM 642 N N . THR A 1 79 ? -1.953 26.156 8.547 1 79.25 79 THR A N 1
ATOM 643 C CA . THR A 1 79 ? -1.575 27.172 9.523 1 79.25 79 THR A CA 1
ATOM 644 C C . THR A 1 79 ? -0.251 26.812 10.195 1 79.25 79 THR A C 1
ATOM 646 O O . THR A 1 79 ? 0.346 27.641 10.883 1 79.25 79 THR A O 1
ATOM 649 N N . HIS A 1 80 ? 0.24 25.688 9.938 1 77.06 80 HIS A N 1
ATOM 650 C CA . HIS A 1 80 ? 1.473 25.219 10.57 1 77.06 80 HIS A CA 1
ATOM 651 C C . HIS A 1 80 ? 2.541 24.906 9.531 1 77.06 80 HIS A C 1
ATOM 653 O O . HIS A 1 80 ? 3.572 24.312 9.859 1 77.06 80 HIS A O 1
ATOM 659 N N . ARG A 1 81 ? 2.295 25.297 8.367 1 70.62 81 ARG A N 1
ATOM 660 C CA . ARG A 1 81 ? 3.246 25 7.297 1 70.62 81 ARG A CA 1
ATOM 661 C C . ARG A 1 81 ? 4.457 25.922 7.379 1 70.62 81 ARG A C 1
ATOM 663 O O . ARG A 1 81 ? 4.398 26.984 8.008 1 70.62 81 ARG A O 1
ATOM 670 N N . GLY A 1 82 ? 5.59 25.391 6.812 1 68.94 82 GLY A N 1
ATOM 671 C CA . GLY A 1 82 ? 6.809 26.188 6.746 1 68.94 82 GLY A CA 1
ATOM 672 C C . GLY A 1 82 ? 7.613 26.156 8.031 1 68.94 82 GLY A C 1
ATOM 673 O O . GLY A 1 82 ? 8.469 27.016 8.258 1 68.94 82 GLY A O 1
ATOM 674 N N . LYS A 1 83 ? 7.277 25.203 8.891 1 81.19 83 LYS A N 1
ATOM 675 C CA . LYS A 1 83 ? 7.961 25.109 10.18 1 81.19 83 LYS A CA 1
ATOM 676 C C . LYS A 1 83 ? 8.695 23.781 10.312 1 81.19 83 LYS A C 1
ATOM 678 O O . LYS A 1 83 ? 8.977 23.344 11.43 1 81.19 83 LYS A O 1
ATOM 683 N N . GLY A 1 84 ? 8.867 23.094 9.164 1 90.31 84 GLY A N 1
ATOM 684 C CA . GLY A 1 84 ? 9.625 21.844 9.18 1 90.31 84 GLY A CA 1
ATOM 685 C C . GLY A 1 84 ? 8.781 20.641 9.562 1 90.31 84 GLY A C 1
ATOM 686 O O . GLY A 1 84 ? 9.32 19.562 9.836 1 90.31 84 GLY A O 1
ATOM 687 N N . ILE A 1 85 ? 7.559 20.797 9.586 1 92.69 85 ILE A N 1
ATOM 688 C CA . ILE A 1 85 ? 6.641 19.766 10.062 1 92.69 85 ILE A CA 1
ATOM 689 C C . ILE A 1 85 ? 6.641 18.594 9.102 1 92.69 85 ILE A C 1
ATOM 691 O O . ILE A 1 85 ? 6.602 17.438 9.523 1 92.69 85 ILE A O 1
ATOM 695 N N . GLY A 1 86 ? 6.691 18.906 7.816 1 94 86 GLY A N 1
ATOM 696 C CA . GLY A 1 86 ? 6.785 17.844 6.836 1 94 86 GLY A CA 1
ATOM 697 C C . GLY A 1 86 ? 8.016 16.969 7.016 1 94 86 GLY A C 1
ATOM 698 O O . GLY A 1 86 ? 7.926 15.742 6.965 1 94 86 GLY A O 1
ATOM 699 N N . LYS A 1 87 ? 9.102 17.625 7.227 1 95.06 87 LYS A N 1
ATOM 700 C CA . LYS A 1 87 ? 10.352 16.906 7.469 1 95.06 87 LYS A CA 1
ATOM 701 C C . LYS A 1 87 ? 10.258 16.062 8.727 1 95.06 87 LYS A C 1
ATOM 703 O O . LYS A 1 87 ? 10.68 14.898 8.734 1 95.06 87 LYS A O 1
ATOM 708 N N . ALA A 1 88 ? 9.758 16.625 9.742 1 95.69 88 ALA A N 1
ATOM 709 C CA . ALA A 1 88 ? 9.617 15.914 11.008 1 95.69 88 ALA A CA 1
ATOM 710 C C . ALA A 1 88 ? 8.711 14.695 10.844 1 95.69 88 ALA A C 1
ATOM 712 O O . ALA A 1 88 ? 8.984 13.633 11.414 1 95.69 88 ALA A O 1
ATOM 713 N N . LEU A 1 89 ? 7.688 14.867 10.102 1 96.94 89 LEU A N 1
ATOM 714 C CA . LEU A 1 89 ? 6.758 13.773 9.859 1 96.94 89 LEU A CA 1
ATOM 715 C C . LEU A 1 89 ? 7.445 12.641 9.102 1 96.94 89 LEU A C 1
ATOM 717 O O . LEU A 1 89 ? 7.324 11.469 9.477 1 96.94 89 LEU A O 1
ATOM 721 N N . MET A 1 90 ? 8.203 12.961 8.086 1 97.81 90 MET A N 1
ATOM 722 C CA . MET A 1 90 ? 8.938 11.961 7.32 1 97.81 90 MET A CA 1
ATOM 723 C C . MET A 1 90 ? 9.961 11.25 8.195 1 97.81 90 MET A C 1
ATOM 725 O O . MET A 1 90 ? 10.133 10.031 8.102 1 97.81 90 MET A O 1
ATOM 729 N N . ASP A 1 91 ? 10.609 12 9.023 1 97.94 91 ASP A N 1
ATOM 730 C CA . ASP A 1 91 ? 11.539 11.391 9.969 1 97.94 91 ASP A CA 1
ATOM 731 C C . ASP A 1 91 ? 10.828 10.383 10.859 1 97.94 91 ASP A C 1
ATOM 733 O O . ASP A 1 91 ? 11.344 9.289 11.109 1 97.94 91 ASP A O 1
ATOM 737 N N . ALA A 1 92 ? 9.688 10.75 11.344 1 98.19 92 ALA A N 1
ATOM 738 C CA . ALA A 1 92 ? 8.914 9.875 12.219 1 98.19 92 ALA A CA 1
ATOM 739 C C . ALA A 1 92 ? 8.5 8.602 11.484 1 98.19 92 ALA A C 1
ATOM 741 O O . ALA A 1 92 ? 8.492 7.512 12.07 1 98.19 92 ALA A O 1
ATOM 742 N N . ILE A 1 93 ? 8.148 8.695 10.227 1 98.5 93 ILE A N 1
ATOM 743 C CA . ILE A 1 93 ? 7.734 7.547 9.422 1 98.5 93 ILE A CA 1
ATOM 744 C C . ILE A 1 93 ? 8.922 6.609 9.211 1 98.5 93 ILE A C 1
ATOM 746 O O . ILE A 1 93 ? 8.844 5.418 9.516 1 98.5 93 ILE A O 1
ATOM 750 N N . ILE A 1 94 ? 10.023 7.168 8.734 1 97.88 94 ILE A N 1
ATOM 751 C CA . ILE A 1 94 ? 11.172 6.371 8.32 1 97.88 94 ILE A CA 1
ATOM 752 C C . ILE A 1 94 ? 11.797 5.691 9.539 1 97.88 94 ILE A C 1
ATOM 754 O O . ILE A 1 94 ? 12.32 4.582 9.43 1 97.88 94 ILE A O 1
ATOM 758 N N . ASN A 1 95 ? 11.648 6.281 10.641 1 97.62 95 ASN A N 1
ATOM 759 C CA . ASN A 1 95 ? 12.266 5.746 11.844 1 97.62 95 ASN A CA 1
ATOM 760 C C . ASN A 1 95 ? 11.25 5.031 12.734 1 97.62 95 ASN A C 1
ATOM 762 O O . ASN A 1 95 ? 11.555 4.68 13.875 1 97.62 95 ASN A O 1
ATOM 766 N N . HIS A 1 96 ? 10.109 4.895 12.289 1 98.56 96 HIS A N 1
ATOM 767 C CA . HIS A 1 96 ? 9.094 4.207 13.086 1 98.56 96 HIS A CA 1
ATOM 768 C C . HIS A 1 96 ? 9.547 2.801 13.461 1 98.56 96 HIS A C 1
ATOM 770 O O . HIS A 1 96 ? 9.992 2.037 12.594 1 98.56 96 HIS A O 1
ATOM 776 N N . PRO A 1 97 ? 9.32 2.383 14.688 1 97.94 97 PRO A N 1
ATOM 777 C CA . PRO A 1 97 ? 9.836 1.09 15.141 1 97.94 97 PRO A CA 1
ATOM 778 C C . PRO A 1 97 ? 9.211 -0.091 14.406 1 97.94 97 PRO A C 1
ATOM 780 O O . PRO A 1 97 ? 9.883 -1.094 14.156 1 97.94 97 PRO A O 1
ATOM 783 N N . SER A 1 98 ? 7.969 -0.003 14.07 1 98.25 98 SER A N 1
ATOM 784 C CA . SER A 1 98 ? 7.277 -1.11 13.414 1 98.25 98 SER A CA 1
ATOM 785 C C . SER A 1 98 ? 7.703 -1.248 11.961 1 98.25 98 SER A C 1
ATOM 787 O O . SER A 1 98 ? 7.359 -2.229 11.297 1 98.25 98 SER A O 1
ATOM 789 N N . LEU A 1 99 ? 8.461 -0.286 11.453 1 98.5 99 LEU A N 1
ATOM 790 C CA . LEU A 1 99 ? 8.836 -0.29 10.047 1 98.5 99 LEU A CA 1
ATOM 791 C C . LEU A 1 99 ? 10.328 -0.525 9.875 1 98.5 99 LE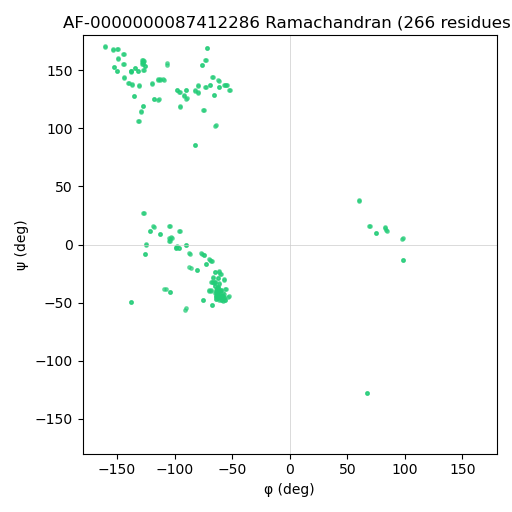U A C 1
ATOM 793 O O . LEU A 1 99 ? 10.867 -0.396 8.773 1 98.5 99 LEU A O 1
ATOM 797 N N . LYS A 1 100 ? 10.953 -0.843 10.891 1 96.81 100 LYS A N 1
ATOM 798 C CA . LYS A 1 100 ? 12.406 -0.935 10.906 1 96.81 100 LYS A CA 1
ATOM 799 C C . LYS A 1 100 ? 12.898 -2.049 9.992 1 96.81 100 LYS A C 1
ATOM 801 O O . LYS A 1 100 ? 14.016 -1.986 9.469 1 96.81 100 LYS A O 1
ATOM 806 N N . ASN A 1 101 ? 12.109 -3.035 9.695 1 95.31 101 ASN A N 1
ATOM 807 C CA . ASN A 1 101 ? 12.555 -4.188 8.914 1 95.31 101 ASN A CA 1
ATOM 808 C C . ASN A 1 101 ? 12.023 -4.133 7.48 1 95.31 101 ASN A C 1
ATOM 810 O O . ASN A 1 101 ? 12.227 -5.066 6.703 1 95.31 101 ASN A O 1
ATOM 814 N N . VAL A 1 102 ? 11.352 -3.094 7.176 1 98.31 102 VAL A N 1
ATOM 815 C CA . VAL A 1 102 ? 10.734 -3 5.859 1 98.31 102 VAL A CA 1
ATOM 816 C C . VAL A 1 102 ? 11.805 -2.75 4.801 1 98.31 102 VAL A C 1
ATOM 818 O O . VAL A 1 102 ? 12.672 -1.896 4.977 1 98.31 102 VAL A O 1
ATOM 821 N N . ASN A 1 103 ? 11.711 -3.473 3.666 1 97.5 103 ASN A N 1
ATOM 822 C CA . ASN A 1 103 ? 12.703 -3.41 2.602 1 97.5 103 ASN A CA 1
ATOM 823 C C . ASN A 1 103 ? 12.57 -2.127 1.785 1 97.5 103 ASN A C 1
ATOM 825 O O . ASN A 1 103 ? 13.57 -1.474 1.482 1 97.5 103 ASN A O 1
ATOM 829 N N . HIS A 1 104 ? 11.305 -1.838 1.387 1 97.38 104 HIS A N 1
ATOM 830 C CA . HIS A 1 104 ? 11.078 -0.744 0.45 1 97.38 104 HIS A CA 1
ATOM 831 C C . HIS A 1 104 ? 10.023 0.228 0.983 1 97.38 104 HIS A C 1
ATOM 833 O O . HIS A 1 104 ? 8.883 -0.16 1.229 1 97.38 104 HIS A O 1
ATOM 839 N N . PHE A 1 105 ? 10.422 1.463 1.17 1 98.69 105 PHE A N 1
ATOM 840 C CA . PHE A 1 105 ? 9.477 2.561 1.328 1 98.69 105 PHE A CA 1
ATOM 841 C C . PHE A 1 105 ? 9.133 3.176 -0.023 1 98.69 105 PHE A C 1
ATOM 843 O O . PHE A 1 105 ? 10.016 3.42 -0.845 1 98.69 105 PHE A O 1
ATOM 850 N N . GLU A 1 106 ? 7.852 3.359 -0.219 1 98.31 106 GLU A N 1
ATOM 851 C CA . GLU A 1 106 ? 7.434 3.875 -1.52 1 98.31 106 GLU A CA 1
ATOM 852 C C . GLU A 1 106 ? 6.414 5 -1.364 1 98.31 106 GLU A C 1
ATOM 854 O O . GLU A 1 106 ? 5.668 5.039 -0.382 1 98.31 106 GLU A O 1
ATOM 859 N N . LEU A 1 107 ? 6.379 5.879 -2.289 1 97.81 107 LEU A N 1
ATOM 860 C CA . LEU A 1 107 ? 5.414 6.965 -2.371 1 97.81 107 LEU A CA 1
ATOM 861 C C . LEU A 1 107 ? 5.34 7.523 -3.789 1 97.81 107 LEU A C 1
ATOM 863 O O . LEU A 1 107 ? 6.102 7.105 -4.664 1 97.81 107 LEU A O 1
ATOM 867 N N . TYR A 1 108 ? 4.418 8.328 -4.039 1 95.19 108 TYR A N 1
ATOM 868 C CA . TYR A 1 108 ? 4.363 9.109 -5.273 1 95.19 108 TYR A CA 1
ATOM 869 C C . TYR A 1 108 ? 4.094 10.578 -4.98 1 95.19 108 TYR A C 1
ATOM 871 O O . TYR A 1 108 ? 3.475 10.914 -3.969 1 95.19 108 TYR A O 1
ATOM 879 N N . CYS A 1 109 ? 4.605 11.406 -5.816 1 94.75 109 CYS A N 1
ATOM 880 C CA . CYS A 1 109 ? 4.516 12.844 -5.602 1 94.75 109 CYS A CA 1
ATOM 881 C C . CYS A 1 109 ? 4.574 13.594 -6.926 1 94.75 109 CYS A C 1
ATOM 883 O O . CYS A 1 109 ? 4.816 13 -7.977 1 94.75 109 CYS A O 1
ATOM 885 N N . ARG A 1 110 ? 4.234 14.852 -6.828 1 93.38 110 ARG A N 1
ATOM 886 C CA . ARG A 1 110 ? 4.438 15.742 -7.969 1 93.38 110 ARG A CA 1
ATOM 887 C C . ARG A 1 110 ? 5.918 16.062 -8.156 1 93.38 110 ARG A C 1
ATOM 889 O O . ARG A 1 110 ? 6.699 15.984 -7.207 1 93.38 110 ARG A O 1
ATOM 896 N N . PRO A 1 111 ? 6.242 16.484 -9.391 1 94.19 111 PRO A N 1
ATOM 897 C CA . PRO A 1 111 ? 7.652 16.734 -9.695 1 94.19 111 PRO A CA 1
ATOM 898 C C . PRO A 1 111 ? 8.305 17.719 -8.734 1 94.19 111 PRO A C 1
ATOM 900 O O . PRO A 1 111 ? 9.469 17.547 -8.359 1 94.19 111 PRO A O 1
ATOM 903 N N . GLU A 1 112 ? 7.598 18.734 -8.336 1 94.44 112 GLU A N 1
ATOM 904 C CA . GLU A 1 112 ? 8.18 19.781 -7.504 1 94.44 112 GLU A CA 1
ATOM 905 C C . GLU A 1 112 ? 8.523 19.266 -6.113 1 94.44 112 GLU A C 1
ATOM 907 O O . GLU A 1 112 ? 9.281 19.906 -5.371 1 94.44 112 GLU A O 1
ATOM 912 N N . MET A 1 113 ? 7.98 18.062 -5.762 1 94.56 113 MET A N 1
ATOM 913 C CA . MET A 1 113 ? 8.211 17.516 -4.43 1 94.56 113 MET A CA 1
ATOM 914 C C . MET A 1 113 ? 9.336 16.484 -4.453 1 94.56 113 MET A C 1
ATOM 916 O O . MET A 1 113 ? 9.773 16 -3.402 1 94.56 113 MET A O 1
ATOM 920 N N . ILE A 1 114 ? 9.883 16.172 -5.578 1 96.44 114 ILE A N 1
ATOM 921 C CA . ILE A 1 114 ? 10.914 15.156 -5.738 1 96.44 114 ILE A CA 1
ATOM 922 C C . ILE A 1 114 ? 12.125 15.508 -4.875 1 96.44 114 ILE A C 1
ATOM 924 O O . ILE A 1 114 ? 12.594 14.688 -4.082 1 96.44 114 ILE A O 1
ATOM 928 N N . PRO A 1 115 ? 12.625 16.781 -4.922 1 96.94 115 PRO A N 1
ATOM 929 C CA . PRO A 1 115 ? 13.789 17.109 -4.094 1 96.94 115 PRO A CA 1
ATOM 930 C C . PRO A 1 115 ? 13.516 16.938 -2.6 1 96.94 115 PRO A C 1
ATOM 932 O O . PRO A 1 115 ? 14.414 16.578 -1.839 1 96.94 115 PRO A O 1
ATOM 935 N N . PHE A 1 116 ? 12.32 17.219 -2.273 1 96.56 116 PHE A N 1
ATOM 936 C CA . PHE A 1 116 ? 11.945 17.078 -0.869 1 96.56 116 PHE A CA 1
ATOM 937 C C . PHE A 1 116 ? 12.141 15.641 -0.393 1 96.56 116 PHE A C 1
ATOM 939 O O . PHE A 1 116 ? 12.789 15.398 0.626 1 96.56 116 PHE A O 1
ATOM 946 N N . TYR A 1 117 ? 11.703 14.641 -1.077 1 97.94 117 TYR A N 1
ATOM 947 C CA . TYR A 1 117 ? 11.719 13.242 -0.647 1 97.94 117 TYR A CA 1
ATOM 948 C C . TYR A 1 117 ? 13.094 12.625 -0.873 1 97.94 117 TYR A C 1
ATOM 950 O O . TYR A 1 117 ? 13.453 11.641 -0.217 1 97.94 117 TYR A O 1
ATOM 958 N N . GLN A 1 118 ? 13.859 13.188 -1.741 1 97.69 118 GLN A N 1
ATOM 959 C CA . GLN A 1 118 ? 15.219 12.703 -1.99 1 97.69 118 GLN A CA 1
ATOM 960 C C . GLN A 1 118 ? 16.078 12.805 -0.731 1 97.69 118 GLN A C 1
ATOM 962 O O . GLN A 1 118 ? 17.031 12.047 -0.57 1 97.69 118 GLN A O 1
ATOM 967 N N . ARG A 1 119 ? 15.688 13.664 0.139 1 96.88 119 ARG A N 1
ATOM 968 C CA . ARG A 1 119 ? 16.422 13.883 1.382 1 96.88 119 ARG A CA 1
ATOM 969 C C . ARG A 1 119 ? 16.484 12.609 2.215 1 96.88 119 ARG A C 1
ATOM 971 O O . ARG A 1 119 ? 17.391 12.43 3.025 1 96.88 119 ARG A O 1
ATOM 978 N N . TRP A 1 120 ? 15.562 11.758 2.037 1 97.69 120 TRP A N 1
ATOM 979 C CA . TRP A 1 120 ? 15.523 10.508 2.799 1 97.69 120 TRP A CA 1
ATOM 980 C C . TRP A 1 120 ? 15.984 9.336 1.944 1 97.69 120 TRP A C 1
ATOM 982 O O . TRP A 1 120 ? 15.789 8.172 2.316 1 97.69 120 TRP A O 1
ATOM 992 N N . GLY A 1 121 ? 16.438 9.641 0.715 1 97.38 121 GLY A N 1
ATOM 993 C CA . GLY A 1 121 ? 16.984 8.578 -0.114 1 97.38 121 GLY A CA 1
ATOM 994 C C . GLY A 1 121 ? 15.977 8.039 -1.119 1 97.38 121 GLY A C 1
ATOM 995 O O . GLY A 1 121 ? 16.25 7.051 -1.804 1 97.38 121 GLY A O 1
ATOM 996 N N . PHE A 1 122 ? 14.812 8.648 -1.193 1 98.31 122 PHE A N 1
ATOM 997 C CA . PHE A 1 122 ? 13.883 8.234 -2.236 1 98.31 122 PHE A CA 1
ATOM 998 C C . PHE A 1 122 ? 14.422 8.594 -3.617 1 98.31 122 PHE A C 1
ATOM 1000 O O . PHE A 1 122 ? 15.031 9.656 -3.791 1 98.31 122 PHE A O 1
ATOM 1007 N N . THR A 1 123 ? 14.133 7.707 -4.539 1 96.69 123 THR A N 1
ATOM 1008 C CA . THR A 1 123 ? 14.555 7.953 -5.914 1 96.69 123 THR A CA 1
ATOM 1009 C C . THR A 1 123 ? 13.453 7.574 -6.895 1 96.69 123 THR A C 1
ATOM 1011 O O . THR A 1 123 ? 12.664 6.664 -6.637 1 96.6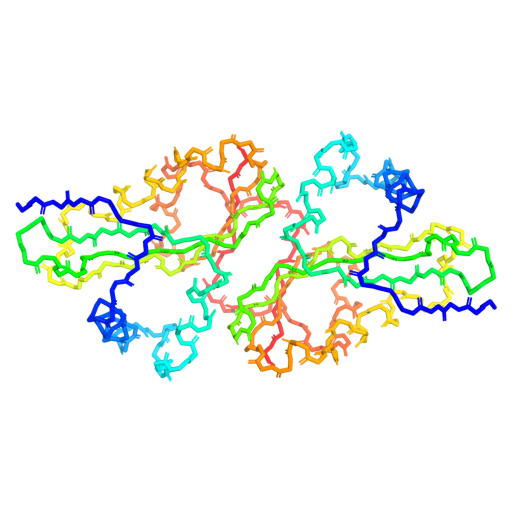9 123 THR A O 1
ATOM 1014 N N . SER A 1 124 ? 13.43 8.281 -7.977 1 90.62 124 SER A N 1
ATOM 1015 C CA . SER A 1 124 ? 12.508 7.961 -9.062 1 90.62 124 SER A CA 1
ATOM 1016 C C . SER A 1 124 ? 13.141 6.992 -10.055 1 90.62 124 SER A C 1
ATOM 1018 O O . SER A 1 124 ? 12.508 6.602 -11.039 1 90.62 124 SER A O 1
ATOM 1020 N N . GLU A 1 125 ? 14.328 6.617 -9.812 1 88.12 125 GLU A N 1
ATOM 1021 C CA . GLU A 1 125 ? 15.031 5.668 -10.664 1 88.12 125 GLU A CA 1
ATOM 1022 C C . GLU A 1 125 ? 14.656 4.23 -10.32 1 88.12 125 GLU A C 1
ATOM 1024 O O . GLU A 1 125 ? 15.312 3.588 -9.5 1 88.12 125 GLU A O 1
ATOM 1029 N N . LEU A 1 126 ? 13.594 3.768 -10.898 1 85.06 126 LEU A N 1
ATOM 1030 C CA . LEU A 1 126 ? 13.047 2.459 -10.547 1 85.06 126 LEU A CA 1
ATOM 1031 C C . LEU A 1 126 ? 13.375 1.431 -11.625 1 85.06 126 LEU A C 1
ATOM 1033 O O . LEU A 1 126 ? 12.773 0.355 -11.672 1 85.06 126 LEU A O 1
ATOM 1037 N N . GLY A 1 127 ? 14.352 1.833 -12.461 1 83.19 127 GLY A N 1
ATOM 1038 C CA . GLY A 1 127 ? 14.68 0.936 -13.555 1 83.19 127 GLY A CA 1
ATOM 1039 C C . GLY A 1 127 ? 13.57 0.798 -14.578 1 83.19 127 GLY A C 1
ATOM 1040 O O . GLY A 1 127 ? 13.07 1.798 -15.094 1 83.19 127 GLY A O 1
ATOM 1041 N N . GLU A 1 128 ? 13.219 -0.501 -14.852 1 85.06 128 GLU A N 1
ATOM 1042 C CA . GLU A 1 128 ? 12.25 -0.735 -15.922 1 85.06 128 GLU A CA 1
ATOM 1043 C C . GLU A 1 128 ? 10.836 -0.875 -15.375 1 85.06 128 GLU A C 1
ATOM 1045 O O . GLU A 1 128 ? 9.922 -1.271 -16.094 1 85.06 128 GLU A O 1
ATOM 1050 N N . LEU A 1 129 ? 10.711 -0.523 -14.086 1 88.75 129 LEU A N 1
ATOM 1051 C CA . LEU A 1 129 ? 9.383 -0.694 -13.516 1 88.75 129 LEU A CA 1
ATOM 1052 C C . LEU A 1 129 ? 8.469 0.463 -13.906 1 88.75 129 LEU A C 1
ATOM 1054 O O . LEU A 1 129 ? 8.898 1.618 -13.93 1 88.75 129 LEU A O 1
ATOM 1058 N N . HIS A 1 130 ? 7.227 0.065 -14.266 1 91.62 130 HIS A N 1
ATOM 1059 C CA . HIS A 1 130 ? 6.188 1.038 -14.586 1 91.62 130 HIS A CA 1
ATOM 1060 C C . HIS A 1 130 ? 5.059 0.991 -13.562 1 91.62 130 HIS A C 1
ATOM 1062 O O . HIS A 1 130 ? 4.527 -0.082 -13.266 1 91.62 130 HIS A O 1
ATOM 1068 N N . PHE A 1 131 ? 4.809 2.119 -13.016 1 94.38 131 PHE A N 1
ATOM 1069 C CA . PHE A 1 131 ? 3.66 2.252 -12.125 1 94.38 131 PHE A CA 1
ATOM 1070 C C . PHE A 1 131 ? 2.371 2.404 -12.93 1 94.38 131 PHE A C 1
ATOM 1072 O O . PHE A 1 131 ? 2.33 3.135 -13.922 1 94.38 131 PHE A O 1
ATOM 1079 N N . MET A 1 132 ? 1.332 1.604 -12.578 1 97.12 132 MET A N 1
ATOM 1080 C CA . MET A 1 132 ? 0.04 1.673 -13.258 1 97.12 132 MET A CA 1
ATOM 1081 C C . MET A 1 132 ? -1.091 1.857 -12.25 1 97.12 132 MET A C 1
ATOM 1083 O O . MET A 1 132 ? -1.003 1.383 -11.117 1 97.12 132 MET A O 1
ATOM 1087 N N . ARG A 1 133 ? -2.123 2.539 -12.758 1 97.31 133 ARG A N 1
ATOM 1088 C CA . ARG A 1 133 ? -3.287 2.789 -11.914 1 97.31 133 ARG A CA 1
ATOM 1089 C C . ARG A 1 133 ? -4.582 2.559 -12.688 1 97.31 133 ARG A C 1
ATOM 1091 O O . ARG A 1 133 ? -4.66 2.855 -13.883 1 97.31 133 ARG A O 1
ATOM 1098 N N . ARG A 1 134 ? -5.461 1.936 -12 1 96.5 134 ARG A N 1
ATOM 1099 C CA . ARG A 1 134 ? -6.832 1.795 -12.477 1 96.5 134 ARG A CA 1
ATOM 1100 C C . ARG A 1 134 ? -7.816 2.48 -11.531 1 96.5 134 ARG A C 1
ATOM 1102 O O . ARG A 1 134 ? -7.809 2.223 -10.328 1 96.5 134 ARG A O 1
ATOM 1109 N N . THR A 1 135 ? -8.641 3.393 -12.07 1 91.44 135 THR A N 1
ATOM 1110 C CA . THR A 1 135 ? -9.672 4.086 -11.305 1 91.44 135 THR A CA 1
ATOM 1111 C C . THR A 1 135 ? -11.055 3.529 -11.633 1 91.44 135 THR A C 1
ATOM 1113 O O . THR A 1 135 ? -11.359 3.252 -12.789 1 91.44 135 THR A O 1
ATOM 1116 N N . MET B 1 1 ? -7.715 -28.953 -15.617 1 68.62 1 MET B N 1
ATOM 1117 C CA . MET B 1 1 ? -7.305 -28.812 -14.227 1 68.62 1 MET B CA 1
ATOM 1118 C C . MET B 1 1 ? -8.219 -27.828 -13.484 1 68.62 1 MET B C 1
ATOM 1120 O O . MET B 1 1 ? -8.531 -26.75 -14.008 1 68.62 1 MET B O 1
ATOM 1124 N N . SER B 1 2 ? -8.789 -28.422 -12.289 1 89.19 2 SER B N 1
ATOM 1125 C CA . SER B 1 2 ? -9.758 -27.625 -11.547 1 89.19 2 SER B CA 1
ATOM 1126 C C . SER B 1 2 ? -9.109 -26.906 -10.367 1 89.19 2 SER B C 1
ATOM 1128 O O . SER B 1 2 ? -8.188 -27.438 -9.75 1 89.19 2 SER B O 1
ATOM 1130 N N . TYR B 1 3 ? -9.367 -25.656 -10.18 1 93.44 3 TYR B N 1
ATOM 1131 C CA . TYR B 1 3 ? -8.836 -24.922 -9.039 1 93.44 3 TYR B CA 1
ATOM 1132 C C . TYR B 1 3 ? -9.945 -24.188 -8.297 1 93.44 3 TYR B C 1
ATOM 1134 O O . TYR B 1 3 ? -11.047 -24.016 -8.828 1 93.44 3 TYR B O 1
ATOM 1142 N N . GLU B 1 4 ? -9.672 -23.875 -7.059 1 96.56 4 GLU B N 1
ATOM 1143 C CA . GLU B 1 4 ? -10.578 -23.078 -6.238 1 96.56 4 GLU B CA 1
ATOM 1144 C C . GLU B 1 4 ? -9.867 -21.859 -5.656 1 96.56 4 GLU B C 1
ATOM 1146 O O . GLU B 1 4 ? -8.648 -21.875 -5.488 1 96.56 4 GLU B O 1
ATOM 1151 N N . THR B 1 5 ? -10.672 -20.859 -5.391 1 97.81 5 THR B N 1
ATOM 1152 C CA . THR B 1 5 ? -10.141 -19.641 -4.797 1 97.81 5 THR B CA 1
ATOM 1153 C C . THR B 1 5 ? -9.992 -19.797 -3.283 1 97.81 5 THR B C 1
ATOM 1155 O O . THR B 1 5 ? -10.898 -20.297 -2.619 1 97.81 5 THR B O 1
ATOM 1158 N N . ILE B 1 6 ? -8.859 -19.406 -2.779 1 98.56 6 ILE B N 1
ATOM 1159 C CA . ILE B 1 6 ? -8.633 -19.422 -1.337 1 98.56 6 ILE B CA 1
ATOM 1160 C C . ILE B 1 6 ? -8.148 -18.047 -0.879 1 98.56 6 ILE B C 1
ATOM 1162 O O . ILE B 1 6 ? -7.566 -17.297 -1.666 1 98.56 6 ILE B O 1
ATOM 1166 N N . TYR B 1 7 ? -8.336 -17.734 0.422 1 98.69 7 TYR B N 1
ATOM 1167 C CA . TYR B 1 7 ? -8.023 -16.406 0.941 1 98.69 7 TYR B CA 1
ATOM 1168 C C . TYR B 1 7 ? -7.059 -16.484 2.115 1 98.69 7 TYR B C 1
ATOM 1170 O O . TYR B 1 7 ? -6.75 -15.477 2.75 1 98.69 7 TYR B O 1
ATOM 1178 N N . SER B 1 8 ? -6.664 -17.703 2.455 1 98.69 8 SER B N 1
ATOM 1179 C CA . SER B 1 8 ? -5.598 -18.016 3.402 1 98.69 8 SER B CA 1
ATOM 1180 C C . SER B 1 8 ? -4.828 -19.266 2.975 1 98.69 8 SER B C 1
ATOM 1182 O O . SER B 1 8 ? -5.328 -20.062 2.189 1 98.69 8 SER B O 1
ATOM 1184 N N . LEU B 1 9 ? -3.641 -19.328 3.422 1 98.81 9 LEU B N 1
ATOM 1185 C CA . LEU B 1 9 ? -2.797 -20.469 3.039 1 98.81 9 LEU B CA 1
ATOM 1186 C C . LEU B 1 9 ? -2.566 -21.391 4.223 1 98.81 9 LEU B C 1
ATOM 1188 O O . LEU B 1 9 ? -2.373 -20.938 5.352 1 98.81 9 LEU B O 1
ATOM 1192 N N . THR B 1 10 ? -2.555 -22.641 3.965 1 98.5 10 THR B N 1
ATOM 1193 C CA . THR B 1 10 ? -2.074 -23.609 4.945 1 98.5 10 THR B CA 1
ATOM 1194 C C . THR B 1 10 ? -0.559 -23.516 5.098 1 98.5 10 THR B C 1
ATOM 1196 O O . THR B 1 10 ? 0.116 -22.891 4.27 1 98.5 10 THR B O 1
ATOM 1199 N N . ASP B 1 11 ? -0.076 -24.203 6.121 1 98.31 11 ASP B N 1
ATOM 1200 C CA . ASP B 1 11 ? 1.369 -24.219 6.328 1 98.31 11 ASP B CA 1
ATOM 1201 C C . ASP B 1 11 ? 2.09 -24.781 5.102 1 98.31 11 ASP B C 1
ATOM 1203 O O . ASP B 1 11 ? 3.127 -24.266 4.691 1 98.31 11 ASP B O 1
ATOM 1207 N N . GLN B 1 12 ? 1.586 -25.797 4.59 1 98.38 12 GLN B N 1
ATOM 1208 C CA . GLN B 1 12 ? 2.191 -26.406 3.408 1 98.38 12 GLN B CA 1
ATOM 1209 C C . GLN B 1 12 ? 2.148 -25.438 2.221 1 98.38 12 GLN B C 1
ATOM 1211 O O . GLN B 1 12 ? 3.119 -25.344 1.466 1 98.38 12 GLN B O 1
ATOM 1216 N N . GLN B 1 13 ? 1.097 -24.812 2.037 1 98.44 13 GLN B N 1
ATOM 1217 C CA . GLN B 1 13 ? 0.951 -23.859 0.936 1 98.44 13 GLN B CA 1
ATOM 1218 C C . GLN B 1 13 ? 1.893 -22.672 1.104 1 98.44 13 GLN B C 1
ATOM 1220 O O . GLN B 1 13 ? 2.373 -22.109 0.119 1 98.44 13 GLN B O 1
ATOM 1225 N N . VAL B 1 14 ? 2.146 -22.312 2.375 1 98.81 14 VAL B N 1
ATOM 1226 C CA . VAL B 1 14 ? 3.125 -21.25 2.617 1 98.81 14 VAL B CA 1
ATOM 1227 C C . VAL B 1 14 ? 4.504 -21.703 2.141 1 98.81 14 VAL B C 1
ATOM 1229 O O . VAL B 1 14 ? 5.246 -20.938 1.54 1 98.81 14 VAL B O 1
ATOM 1232 N N . LYS B 1 15 ? 4.82 -22.922 2.359 1 98.44 15 LYS B N 1
ATOM 1233 C CA . LYS B 1 15 ? 6.086 -23.453 1.87 1 98.44 15 LYS B CA 1
ATOM 1234 C C . LYS B 1 15 ? 6.121 -23.469 0.345 1 98.44 15 LYS B C 1
ATOM 1236 O O . LYS B 1 15 ? 7.156 -23.188 -0.259 1 98.44 15 LYS B O 1
ATOM 1241 N N . GLU B 1 16 ? 5.051 -23.844 -0.242 1 97.69 16 GLU B N 1
ATOM 1242 C CA . GLU B 1 16 ? 4.957 -23.828 -1.698 1 97.69 16 GLU B CA 1
ATOM 1243 C C . GLU B 1 16 ? 5.117 -22.406 -2.248 1 97.69 16 GLU B C 1
ATOM 1245 O O . GLU B 1 16 ? 5.773 -22.203 -3.271 1 97.69 16 GLU B O 1
ATOM 1250 N N . LEU B 1 17 ? 4.484 -21.469 -1.565 1 98.44 17 LEU B N 1
ATOM 1251 C CA . LEU B 1 17 ? 4.668 -20.078 -1.95 1 98.44 17 LEU B CA 1
ATOM 1252 C C . LEU B 1 17 ? 6.137 -19.672 -1.857 1 98.44 17 LEU B C 1
ATOM 1254 O O . LEU B 1 17 ? 6.66 -19.016 -2.754 1 98.44 17 LEU B O 1
ATOM 1258 N N . HIS B 1 18 ? 6.742 -20.062 -0.761 1 98.38 18 HIS B N 1
ATOM 1259 C CA . HIS B 1 18 ? 8.172 -19.812 -0.603 1 98.38 18 HIS B CA 1
ATOM 1260 C C . HIS B 1 18 ? 8.961 -20.344 -1.792 1 98.38 18 HIS B C 1
ATOM 1262 O O . HIS B 1 18 ? 9.82 -19.641 -2.332 1 98.38 18 HIS B O 1
ATOM 1268 N N . ASP B 1 19 ? 8.664 -21.5 -2.229 1 96.75 19 ASP B N 1
ATOM 1269 C CA . ASP B 1 19 ? 9.344 -22.094 -3.381 1 96.75 19 ASP B CA 1
ATOM 1270 C C . ASP B 1 19 ? 9.086 -21.281 -4.645 1 96.75 19 ASP B C 1
ATOM 1272 O O . ASP B 1 19 ? 10 -21.047 -5.441 1 96.75 19 ASP B O 1
ATOM 1276 N N . MET B 1 20 ? 7.84 -20.891 -4.852 1 96.19 20 MET B N 1
ATOM 1277 C CA . MET B 1 20 ? 7.504 -20.047 -6 1 96.19 20 MET B CA 1
ATOM 1278 C C . MET B 1 20 ? 8.312 -18.766 -5.984 1 96.19 20 MET B C 1
ATOM 1280 O O . MET B 1 20 ? 8.812 -18.328 -7.023 1 96.19 20 MET B O 1
ATOM 1284 N N . TYR B 1 21 ? 8.445 -18.156 -4.793 1 97.19 21 TYR B N 1
ATOM 1285 C CA . TYR B 1 21 ? 9.156 -16.891 -4.637 1 97.19 21 TYR B CA 1
ATOM 1286 C C . TYR B 1 21 ? 10.625 -17.031 -5.031 1 97.19 21 TYR B C 1
ATOM 1288 O O . TYR B 1 21 ? 11.234 -16.094 -5.555 1 97.19 21 TYR B O 1
ATOM 1296 N N . GLN B 1 22 ? 11.195 -18.234 -4.867 1 95.75 22 GLN B N 1
ATOM 1297 C CA . GLN B 1 22 ? 12.609 -18.453 -5.172 1 95.75 22 GLN B CA 1
ATOM 1298 C C . GLN B 1 22 ? 12.852 -18.453 -6.676 1 95.75 22 GLN B C 1
ATOM 1300 O O . GLN B 1 22 ? 13.984 -18.266 -7.129 1 95.75 22 GLN B O 1
ATOM 1305 N N . SER B 1 23 ? 11.836 -18.609 -7.43 1 91.12 23 SER B N 1
ATOM 1306 C CA . SER B 1 23 ? 11.984 -18.75 -8.875 1 91.12 23 SER B CA 1
ATOM 1307 C C . SER B 1 23 ? 11.773 -17.406 -9.578 1 91.12 23 SER B C 1
ATOM 1309 O O . SER B 1 23 ? 11.906 -17.312 -10.805 1 91.12 23 SER B O 1
ATOM 1311 N N . GLU B 1 24 ? 11.438 -16.344 -8.852 1 90 24 GLU B N 1
ATOM 1312 C CA . GLU B 1 24 ? 11.219 -15.016 -9.414 1 90 24 GLU B CA 1
ATOM 1313 C C . GLU B 1 24 ? 12.297 -14.031 -8.961 1 90 24 GLU B C 1
ATOM 1315 O O . GLU B 1 24 ? 12.688 -14.031 -7.793 1 90 24 GLU B O 1
ATOM 1320 N N . TRP B 1 25 ? 12.695 -13.188 -9.836 1 85.81 25 TRP B N 1
ATOM 1321 C CA . TRP B 1 25 ? 13.805 -12.273 -9.562 1 85.81 25 TRP B CA 1
ATOM 1322 C C . TRP B 1 25 ? 13.422 -11.258 -8.492 1 85.81 25 TRP B C 1
ATOM 1324 O O . TRP B 1 25 ? 14.258 -10.828 -7.699 1 85.81 25 TRP B O 1
ATOM 1334 N N . TRP B 1 26 ? 12.227 -10.898 -8.453 1 88 26 TRP B N 1
ATOM 1335 C CA . TRP B 1 26 ? 11.836 -9.805 -7.574 1 88 26 TRP B CA 1
ATOM 1336 C C . TRP B 1 26 ? 11.5 -10.328 -6.18 1 88 26 TRP B C 1
ATOM 1338 O O . TRP B 1 26 ? 11.266 -9.539 -5.258 1 88 26 TRP B O 1
ATOM 1348 N N . THR B 1 27 ? 11.453 -11.672 -5.996 1 94.44 27 THR B N 1
ATOM 1349 C CA . THR B 1 27 ? 11.078 -12.219 -4.695 1 94.44 27 THR B CA 1
ATOM 1350 C C . THR B 1 27 ? 12.141 -13.188 -4.188 1 94.44 27 THR B C 1
ATOM 1352 O O . THR B 1 27 ? 12.062 -13.656 -3.051 1 94.44 27 THR B O 1
ATOM 1355 N N . LYS B 1 28 ? 13.047 -13.484 -5.008 1 94.94 28 LYS B N 1
ATOM 1356 C CA . LYS B 1 28 ? 14.086 -14.438 -4.609 1 94.94 28 LYS B CA 1
ATOM 1357 C C . LYS B 1 28 ? 14.773 -13.992 -3.324 1 94.94 28 LYS B C 1
ATOM 1359 O O . LYS B 1 28 ? 15.086 -12.805 -3.158 1 94.94 28 LYS B O 1
ATOM 1364 N N . GLY B 1 29 ? 15.016 -14.992 -2.383 1 96.25 29 GLY B N 1
ATOM 1365 C CA . GLY B 1 29 ? 15.727 -14.688 -1.147 1 96.25 29 GLY B CA 1
ATOM 1366 C C . GLY B 1 29 ? 14.797 -14.469 0.032 1 96.25 29 GLY B C 1
ATOM 1367 O O . GLY B 1 29 ? 15.242 -14.43 1.181 1 96.25 29 GLY B O 1
ATOM 1368 N N . ARG B 1 30 ? 13.516 -14.305 -0.274 1 97.88 30 ARG B N 1
ATOM 1369 C CA . ARG B 1 30 ? 12.57 -14.156 0.822 1 97.88 30 ARG B CA 1
ATOM 1370 C C . ARG B 1 30 ? 12.555 -15.398 1.712 1 97.88 30 ARG B C 1
ATOM 1372 O O . ARG B 1 30 ? 12.656 -16.516 1.218 1 97.88 30 ARG B O 1
ATOM 1379 N N . GLN B 1 31 ? 12.445 -15.133 2.986 1 98.06 31 GLN B N 1
ATOM 1380 C CA . GLN B 1 31 ? 12.508 -16.203 3.973 1 98.06 31 GLN B CA 1
ATOM 1381 C C . GLN B 1 31 ? 11.133 -16.5 4.555 1 98.06 31 GLN B C 1
ATOM 1383 O O . GLN B 1 31 ? 10.289 -15.602 4.672 1 98.06 31 GLN B O 1
ATOM 1388 N N . LEU B 1 32 ? 10.969 -17.719 5.027 1 98.38 32 LEU B N 1
ATOM 1389 C CA . LEU B 1 32 ? 9.672 -18.234 5.473 1 98.38 32 LEU B CA 1
ATOM 1390 C C . LEU B 1 32 ? 9.117 -17.375 6.609 1 98.38 32 LEU B C 1
ATOM 1392 O O . LEU B 1 32 ? 7.945 -16.984 6.578 1 98.38 32 LEU B O 1
ATOM 1396 N N . PRO B 1 33 ? 9.93 -17 7.637 1 98.25 33 PRO B N 1
ATOM 1397 C CA . PRO B 1 33 ? 9.359 -16.203 8.719 1 98.25 33 PRO B CA 1
ATOM 1398 C C . PRO B 1 33 ? 8.836 -14.852 8.234 1 98.25 33 PRO B C 1
ATOM 1400 O O . PRO B 1 33 ? 7.785 -14.391 8.695 1 98.25 33 PRO B O 1
ATOM 1403 N N . ASP B 1 34 ? 9.492 -14.258 7.309 1 98.56 34 ASP B N 1
ATOM 1404 C CA . ASP B 1 34 ? 9.07 -12.977 6.754 1 98.56 34 ASP B CA 1
ATOM 1405 C C . ASP B 1 34 ? 7.805 -13.133 5.914 1 98.56 34 ASP B C 1
ATOM 1407 O O . ASP B 1 34 ? 6.918 -12.273 5.949 1 98.56 34 ASP B O 1
ATOM 1411 N N . ILE B 1 35 ? 7.762 -14.234 5.164 1 98.75 35 ILE B N 1
ATOM 1412 C CA . ILE B 1 35 ? 6.59 -14.508 4.344 1 98.75 35 ILE B CA 1
ATOM 1413 C C . ILE B 1 35 ? 5.352 -14.625 5.23 1 98.75 35 ILE B C 1
ATOM 1415 O O . ILE B 1 35 ? 4.281 -14.125 4.887 1 98.75 35 ILE B O 1
ATOM 1419 N N . GLN B 1 36 ? 5.488 -15.219 6.336 1 98.69 36 GLN B N 1
ATOM 1420 C CA . GLN B 1 36 ? 4.359 -15.352 7.25 1 98.69 36 GLN B CA 1
ATOM 1421 C C . GLN B 1 36 ? 3.887 -13.992 7.75 1 98.69 36 GLN B C 1
ATOM 1423 O O . GLN B 1 36 ? 2.684 -13.727 7.785 1 98.69 36 GLN B O 1
ATOM 1428 N N . ILE B 1 37 ? 4.812 -13.125 8.18 1 98.62 37 ILE B N 1
ATOM 1429 C CA . ILE B 1 37 ? 4.461 -11.773 8.617 1 98.62 37 ILE B CA 1
ATOM 1430 C C . ILE B 1 37 ? 3.736 -11.039 7.496 1 98.62 37 ILE B C 1
ATOM 1432 O O . ILE B 1 37 ? 2.699 -10.414 7.723 1 98.62 37 ILE B O 1
ATOM 1436 N N . MET B 1 38 ? 4.285 -11.148 6.285 1 98.75 38 MET B N 1
ATOM 1437 C CA . MET B 1 38 ? 3.695 -10.523 5.102 1 98.75 38 MET B CA 1
ATOM 1438 C C . MET B 1 38 ? 2.256 -10.984 4.902 1 98.75 38 MET B C 1
ATOM 1440 O O . MET B 1 38 ? 1.356 -10.164 4.703 1 98.75 38 MET B O 1
ATOM 1444 N N . LEU B 1 39 ? 2.053 -12.297 4.98 1 98.88 39 LEU B N 1
ATOM 1445 C CA . LEU B 1 39 ? 0.734 -12.883 4.762 1 98.88 39 LEU B CA 1
ATOM 1446 C C . LEU B 1 39 ? -0.258 -12.391 5.812 1 98.88 39 LEU B C 1
ATOM 1448 O O . LEU B 1 39 ? -1.409 -12.086 5.488 1 98.88 39 LEU B O 1
ATOM 1452 N N . ASP B 1 40 ? 0.203 -12.227 7.039 1 98.62 40 ASP B N 1
ATOM 1453 C CA . ASP B 1 40 ? -0.653 -11.82 8.148 1 98.62 40 ASP B CA 1
ATOM 1454 C C . ASP B 1 40 ? -1.093 -10.367 7.992 1 98.62 40 ASP B C 1
ATOM 1456 O O . ASP B 1 40 ? -2.018 -9.914 8.672 1 98.62 40 ASP B O 1
ATOM 1460 N N . ASN B 1 41 ? -0.476 -9.68 7.105 1 98.69 41 ASN B N 1
ATOM 1461 C CA . ASN B 1 41 ? -0.733 -8.25 6.98 1 98.69 41 ASN B CA 1
ATOM 1462 C C . ASN B 1 41 ? -1.092 -7.867 5.551 1 98.69 41 ASN B C 1
ATOM 1464 O O . ASN B 1 41 ? -0.823 -6.746 5.117 1 98.69 41 ASN B O 1
ATOM 1468 N N . SER B 1 42 ? -1.647 -8.828 4.84 1 98.81 42 SER B N 1
ATOM 1469 C CA . SER B 1 42 ? -2.1 -8.625 3.467 1 98.81 42 SER B CA 1
ATOM 1470 C C . SER B 1 42 ? -3.445 -9.297 3.221 1 98.81 42 SER B C 1
ATOM 1472 O O . SER B 1 42 ? -3.787 -10.273 3.887 1 98.81 42 SER B O 1
ATOM 1474 N N . LEU B 1 43 ? -4.254 -8.734 2.326 1 98.88 43 LEU B N 1
ATOM 1475 C CA . LEU B 1 43 ? -5.383 -9.469 1.762 1 98.88 43 LEU B CA 1
ATOM 1476 C C . LEU B 1 43 ? -4.91 -10.492 0.735 1 98.88 43 LEU B C 1
ATOM 1478 O O . LEU B 1 43 ? -4.367 -10.125 -0.309 1 98.88 43 LEU B O 1
ATOM 1482 N N . VAL B 1 44 ? -5.141 -11.734 1.055 1 98.88 44 VAL B N 1
ATOM 1483 C CA . VAL B 1 44 ? -4.637 -12.805 0.208 1 98.88 44 VAL B CA 1
ATOM 1484 C C . VAL B 1 44 ? -5.723 -13.258 -0.764 1 98.88 44 VAL B C 1
ATOM 1486 O O . VAL B 1 44 ? -6.879 -13.43 -0.372 1 98.88 44 VAL B O 1
ATOM 1489 N N . ILE B 1 45 ? -5.422 -13.367 -2.008 1 98.81 45 ILE B N 1
ATOM 1490 C CA . ILE B 1 45 ? -6.227 -13.984 -3.059 1 98.81 45 ILE B CA 1
ATOM 1491 C C . ILE B 1 45 ? -5.375 -14.984 -3.834 1 98.81 45 ILE B C 1
ATOM 1493 O O . ILE B 1 45 ? -4.41 -14.609 -4.504 1 98.81 45 ILE B O 1
ATOM 1497 N N . ALA B 1 46 ? -5.75 -16.234 -3.717 1 98.62 46 ALA B N 1
ATOM 1498 C CA . ALA B 1 46 ? -4.918 -17.297 -4.285 1 98.62 46 ALA B CA 1
ATOM 1499 C C . ALA B 1 46 ? -5.777 -18.422 -4.836 1 98.62 46 ALA B C 1
ATOM 1501 O O . ALA B 1 46 ? -6.992 -18.453 -4.617 1 98.62 46 ALA B O 1
ATOM 1502 N N . PHE B 1 47 ? -5.141 -19.25 -5.656 1 98 47 PHE B N 1
ATOM 1503 C CA . PHE B 1 47 ? -5.777 -20.453 -6.18 1 98 47 PHE B CA 1
ATOM 1504 C C . PHE B 1 47 ? -5.016 -21.703 -5.758 1 98 47 PHE B C 1
ATOM 1506 O O . PHE B 1 47 ? -3.781 -21.703 -5.754 1 98 47 PHE B O 1
ATOM 1513 N N . CYS B 1 48 ? -5.723 -22.703 -5.406 1 97.25 48 CYS B N 1
ATOM 1514 C CA . CYS B 1 48 ? -5.109 -24.016 -5.203 1 97.25 48 CYS B CA 1
ATOM 1515 C C . CYS B 1 48 ? -5.848 -25.078 -5.992 1 97.25 48 CYS B C 1
ATOM 1517 O O . CYS B 1 48 ? -7.012 -24.906 -6.344 1 97.25 48 CYS B O 1
ATOM 1519 N N . ASP B 1 49 ? -5.133 -26.125 -6.293 1 95.75 49 ASP B N 1
ATOM 1520 C CA . ASP B 1 49 ? -5.719 -27.281 -6.973 1 95.75 49 ASP B CA 1
ATOM 1521 C C . ASP B 1 49 ? -6.82 -27.922 -6.129 1 95.75 49 ASP B C 1
ATOM 1523 O O . ASP B 1 49 ? -6.648 -28.125 -4.922 1 95.75 49 ASP B O 1
ATOM 1527 N N . THR B 1 50 ? -7.926 -28.234 -6.805 1 95.5 50 THR B N 1
ATOM 1528 C CA . THR B 1 50 ? -9.086 -28.734 -6.066 1 95.5 50 THR B CA 1
ATOM 1529 C C . THR B 1 50 ? -8.789 -30.094 -5.441 1 95.5 50 THR B C 1
ATOM 1531 O O . THR B 1 50 ? -9.242 -30.391 -4.332 1 95.5 50 THR B O 1
ATOM 1534 N N . ALA B 1 51 ? -8.039 -30.859 -6.035 1 94.81 51 ALA B N 1
ATOM 1535 C CA . ALA B 1 51 ? -7.785 -32.219 -5.582 1 94.81 51 ALA B CA 1
ATOM 1536 C C . ALA B 1 51 ? -6.59 -32.281 -4.637 1 94.81 51 ALA B C 1
ATOM 1538 O O . ALA B 1 51 ? -6.719 -32.688 -3.48 1 94.81 51 ALA B O 1
ATOM 1539 N N . SER B 1 52 ? -5.48 -31.812 -5.02 1 95.12 52 SER B N 1
ATOM 1540 C CA . SER B 1 52 ? -4.238 -31.953 -4.27 1 95.12 52 SER B CA 1
ATOM 1541 C C . SER B 1 52 ? -4.07 -30.828 -3.252 1 95.12 52 SER B C 1
ATOM 1543 O O . SER B 1 52 ? -3.232 -30.922 -2.354 1 95.12 52 SER B O 1
ATOM 1545 N N . LYS B 1 53 ? -4.75 -29.766 -3.426 1 97.06 53 LYS B N 1
ATOM 1546 C CA . LYS B 1 53 ? -4.688 -28.562 -2.588 1 97.06 53 LYS B CA 1
ATOM 1547 C C . LYS B 1 53 ? -3.357 -27.844 -2.758 1 97.06 53 LYS B C 1
ATOM 1549 O O . LYS B 1 53 ? -3.057 -26.906 -2.02 1 97.06 53 LYS B O 1
ATOM 1554 N N . GLN B 1 54 ? -2.66 -28.203 -3.812 1 96.25 54 GLN B N 1
ATOM 1555 C CA . GLN B 1 54 ? -1.406 -27.516 -4.121 1 96.25 54 GLN B CA 1
ATOM 1556 C C . GLN B 1 54 ? -1.656 -26.078 -4.586 1 96.25 54 GLN B C 1
ATOM 1558 O O . GLN B 1 54 ? -2.586 -25.828 -5.355 1 96.25 54 GLN B O 1
ATOM 1563 N N . LEU B 1 55 ? -0.824 -25.188 -4.078 1 97.44 55 LEU B N 1
ATOM 1564 C CA . LEU B 1 55 ? -0.932 -23.781 -4.48 1 97.44 55 LEU B CA 1
ATOM 1565 C C . LEU B 1 55 ? -0.597 -23.625 -5.961 1 97.44 55 LEU B C 1
ATOM 1567 O O . LEU B 1 55 ? 0.465 -24.047 -6.414 1 97.44 55 LEU B O 1
ATOM 1571 N N . ILE B 1 56 ? -1.484 -22.953 -6.723 1 95.69 56 ILE B N 1
ATOM 1572 C CA . ILE B 1 56 ? -1.333 -22.812 -8.164 1 95.69 56 ILE B CA 1
ATOM 1573 C C . ILE B 1 56 ? -0.961 -21.359 -8.508 1 95.69 56 ILE B C 1
ATOM 1575 O O . ILE B 1 56 ? -0.199 -21.125 -9.453 1 95.69 56 ILE B O 1
ATOM 1579 N N . ALA B 1 57 ? -1.53 -20.453 -7.809 1 97.19 57 ALA B N 1
ATOM 1580 C CA . ALA B 1 57 ? -1.323 -19.031 -8.062 1 97.19 57 ALA B CA 1
ATOM 1581 C C . ALA B 1 57 ? -1.518 -18.219 -6.789 1 97.19 57 ALA B C 1
ATOM 1583 O O . ALA B 1 57 ? -2.221 -18.641 -5.871 1 97.19 57 ALA B O 1
ATOM 1584 N N . PHE B 1 58 ? -0.844 -17.094 -6.773 1 98.38 58 PHE B N 1
ATOM 1585 C CA . PHE B 1 58 ? -0.866 -16.266 -5.57 1 98.38 58 PHE B CA 1
ATOM 1586 C C . PHE B 1 58 ? -0.85 -14.789 -5.93 1 98.38 58 PHE B C 1
ATOM 1588 O O . PHE B 1 58 ? -0.203 -14.383 -6.898 1 98.38 58 PHE B O 1
ATOM 1595 N N . SER B 1 59 ? -1.526 -14.016 -5.176 1 98.62 59 SER B N 1
ATOM 1596 C CA . SER B 1 59 ? -1.433 -12.562 -5.125 1 98.62 59 SER B CA 1
ATOM 1597 C C . SER B 1 59 ? -1.766 -12.031 -3.734 1 98.62 59 SER B C 1
ATOM 1599 O O . SER B 1 59 ? -2.232 -12.781 -2.875 1 98.62 59 SER B O 1
ATOM 1601 N N . ARG B 1 60 ? -1.48 -10.828 -3.57 1 98.81 60 ARG B N 1
ATOM 1602 C CA . ARG B 1 60 ? -1.861 -10.148 -2.336 1 98.81 60 ARG B CA 1
ATOM 1603 C C . ARG B 1 60 ? -2.121 -8.664 -2.586 1 98.81 60 ARG B C 1
ATOM 1605 O O . ARG B 1 60 ? -1.68 -8.117 -3.596 1 98.81 60 ARG B O 1
ATOM 1612 N N . VAL B 1 61 ? -2.844 -8.094 -1.655 1 98.94 61 VAL B N 1
ATOM 1613 C CA . VAL B 1 61 ? -3.225 -6.691 -1.789 1 98.94 61 VAL B CA 1
ATOM 1614 C C . VAL B 1 61 ? -3.02 -5.973 -0.458 1 98.94 61 VAL B C 1
ATOM 1616 O O . VAL B 1 61 ? -3.414 -6.477 0.595 1 98.94 61 VAL B O 1
ATOM 1619 N N . LEU B 1 62 ? -2.309 -4.879 -0.469 1 98.94 62 LEU B N 1
ATOM 1620 C CA . LEU B 1 62 ? -2.379 -3.906 0.615 1 98.94 62 LEU B CA 1
ATOM 1621 C C . LEU B 1 62 ? -3.463 -2.869 0.344 1 98.94 62 LEU B C 1
ATOM 1623 O O . LEU B 1 62 ? -3.486 -2.254 -0.725 1 98.94 62 LEU B O 1
ATOM 1627 N N . THR B 1 63 ? -4.383 -2.699 1.284 1 98.94 63 THR B N 1
ATOM 1628 C CA . THR B 1 63 ? -5.543 -1.865 0.994 1 98.94 63 THR B CA 1
ATOM 1629 C C . THR B 1 63 ? -6.051 -1.188 2.264 1 98.94 63 THR B C 1
ATOM 1631 O O . THR B 1 63 ? -5.879 -1.713 3.365 1 98.94 63 THR B O 1
ATOM 1634 N N . ASP B 1 64 ? -6.594 -0.033 2.088 1 98.88 64 ASP B N 1
ATOM 1635 C CA . ASP B 1 64 ? -7.348 0.646 3.137 1 98.88 64 ASP B CA 1
ATOM 1636 C C . ASP B 1 64 ? -8.852 0.436 2.957 1 98.88 64 ASP B C 1
ATOM 1638 O O . ASP B 1 64 ? -9.656 1.025 3.682 1 98.88 64 ASP B O 1
ATOM 1642 N N . TYR B 1 65 ? -9.234 -0.262 1.915 1 98.75 65 TYR B N 1
ATOM 1643 C CA . TYR B 1 65 ? -10.5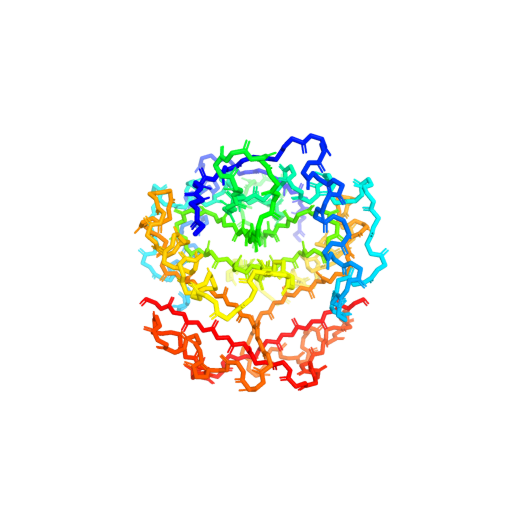62 -0.768 1.61 1 98.75 65 TYR B CA 1
ATOM 1644 C C . TYR B 1 65 ? -11.477 0.356 1.139 1 98.75 65 TYR B C 1
ATOM 1646 O O . TYR B 1 65 ? -12.688 0.161 0.994 1 98.75 65 TYR B O 1
ATOM 1654 N N . VAL B 1 66 ? -10.898 1.532 0.879 1 98.44 66 VAL B N 1
ATOM 1655 C CA . VAL B 1 66 ? -11.742 2.609 0.368 1 98.44 66 VAL B CA 1
ATOM 1656 C C . VAL B 1 66 ? -11.016 3.348 -0.752 1 98.44 66 VAL B C 1
ATOM 1658 O O . VAL B 1 66 ? -11.562 3.539 -1.84 1 98.44 66 VAL B O 1
ATOM 1661 N N . TYR B 1 67 ? -9.781 3.738 -0.527 1 98.31 67 TYR B N 1
ATOM 1662 C CA . TYR B 1 67 ? -9.117 4.609 -1.492 1 98.31 67 TYR B CA 1
ATOM 1663 C C . TYR B 1 67 ? -8.117 3.83 -2.332 1 98.31 67 TYR B C 1
ATOM 1665 O O . TYR B 1 67 ? -8 4.051 -3.539 1 98.31 67 TYR B O 1
ATOM 1673 N N . LYS B 1 68 ? -7.383 2.936 -1.678 1 98.69 68 LYS B N 1
ATOM 1674 C CA . LYS B 1 68 ? -6.23 2.33 -2.338 1 98.69 68 LYS B CA 1
ATOM 1675 C C . LYS B 1 68 ? -6.25 0.812 -2.195 1 98.69 68 LYS B C 1
ATOM 1677 O O . LYS B 1 68 ? -6.531 0.288 -1.114 1 98.69 68 LYS B O 1
ATOM 1682 N N . ALA B 1 69 ? -5.977 0.123 -3.215 1 98.88 69 ALA B N 1
ATOM 1683 C CA . ALA B 1 69 ? -5.617 -1.292 -3.266 1 98.88 69 ALA B CA 1
ATOM 1684 C C . ALA B 1 69 ? -4.367 -1.513 -4.117 1 98.88 69 ALA B C 1
ATOM 1686 O O . ALA B 1 69 ? -4.414 -1.387 -5.34 1 98.88 69 ALA B O 1
ATOM 1687 N N . LEU B 1 70 ? -3.258 -1.797 -3.492 1 98.88 70 LEU B N 1
ATOM 1688 C CA . LEU B 1 70 ? -2.004 -2.066 -4.188 1 98.88 70 LEU B CA 1
ATOM 1689 C C . LEU B 1 70 ? -1.801 -3.566 -4.379 1 98.88 70 LEU B C 1
ATOM 1691 O O . LEU B 1 70 ? -1.702 -4.312 -3.402 1 98.88 70 LEU B O 1
ATOM 1695 N N . ILE B 1 71 ? -1.716 -3.961 -5.574 1 98.81 71 ILE B N 1
ATOM 1696 C CA . ILE B 1 71 ? -1.615 -5.367 -5.941 1 98.81 71 ILE B CA 1
ATOM 1697 C C . ILE B 1 71 ? -0.146 -5.77 -6.051 1 98.81 71 ILE B C 1
ATOM 1699 O O . ILE B 1 71 ? 0.632 -5.113 -6.75 1 98.81 71 ILE B O 1
ATOM 1703 N N . PHE B 1 72 ? 0.164 -6.848 -5.367 1 98.31 72 PHE B N 1
ATOM 1704 C CA . PHE B 1 72 ? 1.527 -7.363 -5.391 1 98.31 72 PHE B CA 1
ATOM 1705 C C . PHE B 1 72 ? 1.54 -8.844 -5.734 1 98.31 72 PHE B C 1
ATOM 1707 O O . PHE B 1 72 ? 0.552 -9.547 -5.512 1 98.31 72 PHE B O 1
ATOM 1714 N N . ASP B 1 73 ? 2.646 -9.305 -6.23 1 97.56 73 ASP B N 1
ATOM 1715 C CA . ASP B 1 73 ? 3.066 -10.703 -6.289 1 97.56 73 ASP B CA 1
ATOM 1716 C C . ASP B 1 73 ? 2.076 -11.539 -7.09 1 97.56 73 ASP B C 1
ATOM 1718 O O . ASP B 1 73 ? 1.708 -12.641 -6.676 1 97.56 73 ASP B O 1
ATOM 1722 N N . VAL B 1 74 ? 1.57 -10.961 -8.133 1 96.81 74 VAL B N 1
ATOM 1723 C CA . VAL B 1 74 ? 0.795 -11.781 -9.062 1 96.81 74 VAL B CA 1
ATOM 1724 C C . VAL B 1 74 ? 1.701 -12.82 -9.711 1 96.81 74 VAL B C 1
ATOM 1726 O O . VAL B 1 74 ? 2.51 -12.492 -10.586 1 96.81 74 VAL B O 1
ATOM 1729 N N . ILE B 1 75 ? 1.576 -14.062 -9.188 1 95.62 75 ILE B N 1
ATOM 1730 C CA . ILE B 1 75 ? 2.498 -15.102 -9.633 1 95.62 75 ILE B CA 1
ATOM 1731 C C . ILE B 1 75 ? 1.747 -16.422 -9.805 1 95.62 75 ILE B C 1
ATOM 1733 O O . ILE B 1 75 ? 0.817 -16.719 -9.047 1 95.62 75 ILE B O 1
ATOM 1737 N N . ALA B 1 76 ? 2.047 -17.125 -10.82 1 93.5 76 ALA B N 1
ATOM 1738 C CA . ALA B 1 76 ? 1.531 -18.484 -11.047 1 93.5 76 ALA B CA 1
ATOM 1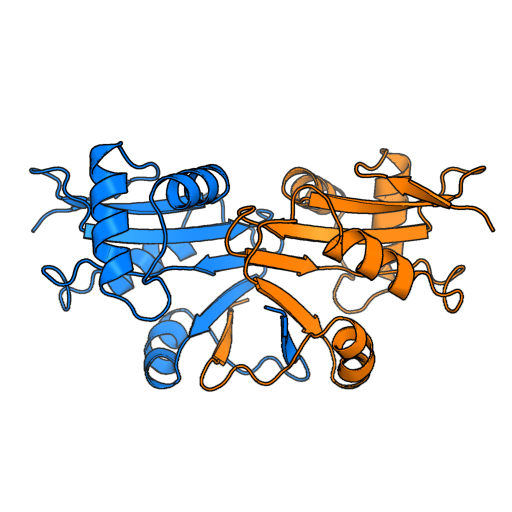739 C C . ALA B 1 76 ? 2.654 -19.516 -10.992 1 93.5 76 ALA B C 1
ATOM 1741 O O . ALA B 1 76 ? 3.781 -19.234 -11.406 1 93.5 76 ALA B O 1
ATOM 1742 N N . ASN B 1 77 ? 2.305 -20.609 -10.414 1 88.94 77 ASN B N 1
ATOM 1743 C CA . ASN B 1 77 ? 3.234 -21.734 -10.492 1 88.94 77 ASN B CA 1
ATOM 1744 C C . ASN B 1 77 ? 3.656 -22.016 -11.93 1 88.94 77 ASN B C 1
ATOM 1746 O O . ASN B 1 77 ? 2.811 -22.109 -12.82 1 88.94 77 ASN B O 1
ATOM 1750 N N . PRO B 1 78 ? 4.926 -22.172 -12.102 1 81.44 78 PRO B N 1
ATOM 1751 C CA . PRO B 1 78 ? 5.422 -22.359 -13.469 1 81.44 78 PRO B CA 1
ATOM 1752 C C . PRO B 1 78 ? 4.773 -23.562 -14.164 1 81.44 78 PRO B C 1
ATOM 1754 O O . PRO B 1 78 ? 4.574 -23.531 -15.383 1 81.44 78 PRO B O 1
ATOM 1757 N N . THR B 1 79 ? 4.402 -24.547 -13.453 1 79.31 79 THR B N 1
ATOM 1758 C CA . THR B 1 79 ? 3.838 -25.75 -14.047 1 79.31 79 THR B CA 1
ATOM 1759 C C . THR B 1 79 ? 2.393 -25.5 -14.484 1 79.31 79 THR B C 1
ATOM 1761 O O . THR B 1 79 ? 1.81 -26.328 -15.195 1 79.31 79 THR B O 1
ATOM 1764 N N . HIS B 1 80 ? 1.865 -24.406 -14.148 1 77.06 80 HIS B N 1
ATOM 1765 C CA . HIS B 1 80 ? 0.473 -24.109 -14.461 1 77.06 80 HIS B CA 1
ATOM 1766 C C . HIS B 1 80 ? 0.36 -22.844 -15.32 1 77.06 80 HIS B C 1
ATOM 1768 O O . HIS B 1 80 ? -0.738 -22.312 -15.516 1 77.06 80 HIS B O 1
ATOM 1774 N N . ARG B 1 81 ? 1.43 -22.406 -15.797 1 70.44 81 ARG B N 1
ATOM 1775 C CA . ARG B 1 81 ? 1.428 -21.188 -16.594 1 70.44 81 ARG B CA 1
ATOM 1776 C C . ARG B 1 81 ? 0.875 -21.469 -18 1 70.44 81 ARG B C 1
ATOM 1778 O O . ARG B 1 81 ? 0.851 -22.609 -18.453 1 70.44 81 ARG B O 1
ATOM 1785 N N . GLY B 1 82 ? 0.333 -20.344 -18.594 1 68.81 82 GLY B N 1
ATOM 1786 C CA . GLY B 1 82 ? -0.166 -20.438 -19.953 1 68.81 82 GLY B CA 1
ATOM 1787 C C . GLY B 1 82 ? -1.573 -21 -20.047 1 68.81 82 GLY B C 1
ATOM 1788 O O . GLY B 1 82 ? -2.008 -21.422 -21.109 1 68.81 82 GLY B O 1
ATOM 1789 N N . LYS B 1 83 ? -2.242 -21.031 -18.906 1 81.19 83 LYS B N 1
ATOM 1790 C CA . LYS B 1 83 ? -3.588 -21.609 -18.875 1 81.19 83 LYS B CA 1
ATOM 1791 C C . LYS B 1 83 ? -4.613 -20.562 -18.438 1 81.19 83 LYS B C 1
ATOM 1793 O O . LYS B 1 83 ? -5.699 -20.906 -17.969 1 81.19 83 LYS B O 1
ATOM 1798 N N . GLY B 1 84 ? -4.191 -19.266 -18.484 1 90.19 84 GLY B N 1
ATOM 1799 C CA . GLY B 1 84 ? -5.117 -18.188 -18.156 1 90.19 84 GLY B CA 1
ATOM 1800 C C . GLY B 1 84 ? -5.223 -17.922 -16.672 1 90.19 84 GLY B C 1
ATOM 1801 O O . GLY B 1 84 ? -6.117 -17.188 -16.234 1 90.19 84 GLY B O 1
ATOM 1802 N N . ILE B 1 85 ? -4.367 -18.453 -15.945 1 92.69 85 ILE B N 1
ATOM 1803 C CA . ILE B 1 85 ? -4.422 -18.391 -14.484 1 92.69 85 ILE B CA 1
ATOM 1804 C C . ILE B 1 85 ? -4.172 -16.953 -14.023 1 92.69 85 ILE B C 1
ATOM 1806 O O . ILE B 1 85 ? -4.816 -16.469 -13.094 1 92.69 85 ILE B O 1
ATOM 1810 N N . GLY B 1 86 ? -3.236 -16.297 -14.703 1 94 86 GLY B N 1
ATOM 1811 C CA . GLY B 1 86 ? -2.994 -14.906 -14.383 1 94 86 GLY B CA 1
ATOM 1812 C C . GLY B 1 86 ? -4.215 -14.031 -14.578 1 94 86 GLY B C 1
ATOM 1813 O O . GLY B 1 86 ? -4.531 -13.195 -13.719 1 94 86 GLY B O 1
ATOM 1814 N N . LYS B 1 87 ? -4.855 -14.25 -15.664 1 95.06 87 LYS B N 1
ATOM 1815 C CA . LYS B 1 87 ? -6.082 -13.508 -15.945 1 95.06 87 LYS B CA 1
ATOM 1816 C C . LYS B 1 87 ? -7.156 -13.797 -14.906 1 95.06 87 LYS B C 1
ATOM 1818 O O . LYS B 1 87 ? -7.82 -12.883 -14.422 1 95.06 87 LYS B O 1
ATOM 1823 N N . ALA B 1 88 ? -7.316 -15.023 -14.609 1 95.69 88 ALA B N 1
ATOM 1824 C CA . ALA B 1 88 ? -8.312 -15.422 -13.617 1 95.69 88 ALA B CA 1
ATOM 1825 C C . ALA B 1 88 ? -8.008 -14.797 -12.258 1 95.69 88 ALA B C 1
ATOM 1827 O O . ALA B 1 88 ? -8.922 -14.367 -11.547 1 95.69 88 ALA B O 1
ATOM 1828 N N . LEU B 1 89 ? -6.77 -14.766 -11.938 1 96.94 89 LEU B N 1
ATOM 1829 C CA . LEU B 1 89 ? -6.355 -14.172 -10.664 1 96.94 89 LEU B CA 1
ATOM 1830 C C . LEU B 1 89 ? -6.676 -12.688 -10.633 1 96.94 89 LEU B C 1
ATOM 1832 O O . LEU B 1 89 ? -7.242 -12.188 -9.656 1 96.94 89 LEU B O 1
ATOM 1836 N N . MET B 1 90 ? -6.391 -11.984 -11.695 1 97.81 90 MET B N 1
ATOM 1837 C CA . MET B 1 90 ? -6.695 -10.555 -11.781 1 97.81 90 MET B CA 1
ATOM 1838 C C . MET B 1 90 ? -8.195 -10.312 -11.711 1 97.81 90 MET B C 1
ATOM 1840 O O . MET B 1 90 ? -8.648 -9.375 -11.047 1 97.81 90 MET B O 1
ATOM 1844 N N . ASP B 1 91 ? -8.938 -11.148 -12.359 1 97.94 91 ASP B N 1
ATOM 1845 C CA . ASP B 1 91 ? -10.391 -11.047 -12.266 1 97.94 91 ASP B CA 1
ATOM 1846 C C . ASP B 1 91 ? -10.859 -11.203 -10.82 1 97.94 91 ASP B C 1
ATOM 1848 O O . ASP B 1 91 ? -11.727 -10.453 -10.359 1 97.94 91 ASP B O 1
ATOM 1852 N N . ALA B 1 92 ? -10.297 -12.156 -10.148 1 98.19 92 ALA B N 1
ATOM 1853 C CA . ALA B 1 92 ? -10.672 -12.398 -8.75 1 98.19 92 ALA B CA 1
ATOM 1854 C C . ALA B 1 92 ? -10.328 -11.195 -7.875 1 98.19 92 ALA B C 1
ATOM 1856 O O . ALA B 1 92 ? -11.078 -10.859 -6.957 1 98.19 92 ALA B O 1
ATOM 1857 N N . ILE B 1 93 ? -9.211 -10.547 -8.125 1 98.5 93 ILE B N 1
ATOM 1858 C CA . ILE B 1 93 ? -8.781 -9.391 -7.355 1 98.5 93 ILE B CA 1
ATOM 1859 C C . ILE B 1 93 ? -9.734 -8.219 -7.598 1 98.5 93 ILE B C 1
ATOM 1861 O O . ILE B 1 93 ? -10.281 -7.648 -6.652 1 98.5 93 ILE B O 1
ATOM 1865 N N . ILE B 1 94 ? -9.961 -7.91 -8.867 1 97.94 94 ILE B N 1
ATOM 1866 C CA . ILE B 1 94 ? -10.703 -6.719 -9.25 1 97.94 94 ILE B CA 1
ATOM 1867 C C . ILE B 1 94 ? -12.156 -6.855 -8.812 1 97.94 94 ILE B C 1
ATOM 1869 O O . ILE B 1 94 ? -12.805 -5.863 -8.461 1 97.94 94 ILE B O 1
ATOM 1873 N N . ASN B 1 95 ? -12.609 -8.023 -8.75 1 97.62 95 ASN B N 1
ATOM 1874 C CA . ASN B 1 95 ? -14.008 -8.25 -8.414 1 97.62 95 ASN B CA 1
ATOM 1875 C C . ASN B 1 95 ? -14.172 -8.695 -6.961 1 97.62 95 ASN B C 1
ATOM 1877 O O . ASN B 1 95 ? -15.258 -9.117 -6.555 1 97.62 95 ASN B O 1
ATOM 1881 N N . HIS B 1 96 ? -13.172 -8.703 -6.25 1 98.56 96 HIS B N 1
ATOM 1882 C CA . HIS B 1 96 ? -13.266 -9.109 -4.852 1 98.56 96 HIS B CA 1
ATOM 1883 C C . HIS B 1 96 ? -14.289 -8.266 -4.102 1 98.56 96 HIS B C 1
ATOM 1885 O O . HIS B 1 96 ? -14.266 -7.035 -4.18 1 98.56 96 HIS B O 1
ATOM 1891 N N . PRO B 1 97 ? -15.102 -8.875 -3.268 1 97.94 97 PRO B N 1
ATOM 1892 C CA . PRO B 1 97 ? -16.188 -8.148 -2.607 1 97.94 97 PRO B CA 1
ATOM 1893 C C . PRO B 1 97 ? -15.672 -7.074 -1.645 1 97.94 97 PRO B C 1
ATOM 1895 O O . PRO B 1 97 ? -16.281 -6.016 -1.511 1 97.94 97 PRO B O 1
ATOM 1898 N N . SER B 1 98 ? -14.594 -7.328 -0.984 1 98.25 98 SER B N 1
ATOM 1899 C CA . SER B 1 98 ? -14.07 -6.387 0.002 1 98.25 98 SER B CA 1
ATOM 1900 C C . SER B 1 98 ? -13.422 -5.184 -0.671 1 98.25 98 SER B C 1
ATOM 1902 O O . SER B 1 98 ? -13.078 -4.203 -0.006 1 98.25 98 SER B O 1
ATOM 1904 N N . LEU B 1 99 ? -13.258 -5.238 -1.979 1 98.5 99 LEU B N 1
ATOM 1905 C CA . LEU B 1 99 ? -12.555 -4.172 -2.688 1 98.5 99 LEU B CA 1
ATOM 1906 C C . LEU B 1 99 ? -13.508 -3.4 -3.59 1 98.5 99 LEU B C 1
ATOM 1908 O O . LEU B 1 99 ? -13.078 -2.574 -4.398 1 98.5 99 LEU B O 1
ATOM 1912 N N . LYS B 1 100 ? -14.711 -3.652 -3.457 1 96.88 100 LYS B N 1
ATOM 1913 C CA . LYS B 1 100 ? -15.711 -3.109 -4.363 1 96.88 100 LYS B CA 1
ATOM 1914 C C . LYS B 1 100 ? -15.789 -1.588 -4.258 1 96.88 100 LYS B C 1
ATOM 1916 O O . LYS B 1 100 ? -16.156 -0.909 -5.219 1 96.88 100 LYS B O 1
ATOM 1921 N N . ASN B 1 101 ? -15.398 -0.994 -3.174 1 95.31 101 ASN B N 1
ATOM 1922 C CA . ASN B 1 101 ? -15.547 0.442 -2.961 1 95.31 101 ASN B CA 1
ATOM 1923 C C . ASN B 1 101 ? -14.219 1.172 -3.129 1 95.31 101 ASN B C 1
ATOM 1925 O O . ASN B 1 101 ? -14.141 2.383 -2.914 1 95.31 101 ASN B O 1
ATOM 1929 N N . VAL B 1 102 ? -13.219 0.446 -3.473 1 98.38 102 VAL B N 1
ATOM 1930 C CA . VAL B 1 102 ? -11.891 1.043 -3.562 1 98.38 102 VAL B CA 1
ATOM 1931 C C . VAL B 1 102 ? -11.805 1.932 -4.801 1 98.38 102 VAL B C 1
ATOM 1933 O O . VAL B 1 102 ? -12.219 1.529 -5.891 1 98.38 102 VAL B O 1
ATOM 1936 N N . ASN B 1 103 ? -11.227 3.139 -4.633 1 97.5 103 ASN B N 1
ATOM 1937 C CA . ASN B 1 103 ? -11.148 4.129 -5.699 1 97.5 103 ASN B CA 1
ATOM 1938 C C . ASN B 1 103 ? -10.078 3.766 -6.727 1 97.5 103 ASN B C 1
ATOM 1940 O O . ASN B 1 103 ? -10.312 3.85 -7.934 1 97.5 103 ASN B O 1
ATOM 1944 N N . HIS B 1 104 ? -8.875 3.416 -6.195 1 97.44 104 HIS B N 1
ATOM 1945 C CA . HIS B 1 104 ? -7.73 3.223 -7.074 1 97.44 104 HIS B CA 1
ATOM 1946 C C . HIS B 1 104 ? -7.074 1.867 -6.836 1 97.44 104 HIS B C 1
ATOM 1948 O O . HIS B 1 104 ? -6.625 1.577 -5.727 1 97.44 104 HIS B O 1
ATOM 1954 N N . PHE B 1 105 ? -7.047 1.055 -7.863 1 98.69 105 PHE B N 1
ATOM 1955 C CA . PHE B 1 105 ? -6.16 -0.104 -7.902 1 98.69 105 PHE B CA 1
ATOM 1956 C C . PHE B 1 105 ? -4.816 0.26 -8.523 1 98.69 105 PHE B C 1
ATOM 1958 O O . PHE B 1 105 ? -4.77 0.935 -9.555 1 98.69 105 PHE B O 1
ATOM 1965 N N . GLU B 1 106 ? -3.781 -0.158 -7.859 1 98.31 106 GLU B N 1
ATOM 1966 C CA . GLU B 1 106 ? -2.459 0.215 -8.352 1 98.31 106 GLU B CA 1
ATOM 1967 C C . GLU B 1 106 ? -1.514 -0.983 -8.352 1 98.31 106 GLU B C 1
ATOM 1969 O O . GLU B 1 106 ? -1.669 -1.906 -7.555 1 98.31 106 GLU B O 1
ATOM 1974 N N . LEU B 1 107 ? -0.576 -0.975 -9.227 1 97.75 107 LEU B N 1
ATOM 1975 C CA . LEU B 1 107 ? 0.482 -1.974 -9.32 1 97.75 107 LEU B CA 1
ATOM 1976 C C . LEU B 1 107 ? 1.669 -1.436 -10.109 1 97.75 107 LEU B C 1
ATOM 1978 O O . LEU B 1 107 ? 1.613 -0.323 -10.641 1 97.75 107 LEU B O 1
ATOM 1982 N N . TYR B 1 108 ? 2.719 -2.123 -10.109 1 95.06 108 TYR B N 1
ATOM 1983 C CA . TYR B 1 108 ? 3.846 -1.848 -10.992 1 95.06 108 TYR B CA 1
ATOM 1984 C C . TYR B 1 108 ? 4.312 -3.119 -11.688 1 95.06 108 TYR B C 1
ATOM 1986 O O . TYR B 1 108 ? 4.145 -4.223 -11.164 1 95.06 108 TYR B O 1
ATOM 1994 N N . CYS B 1 109 ? 4.812 -2.941 -12.859 1 94.62 109 CYS B N 1
ATOM 1995 C CA . CYS B 1 109 ? 5.211 -4.082 -13.672 1 94.62 109 CYS B CA 1
ATOM 1996 C C . CYS B 1 109 ? 6.316 -3.693 -14.648 1 94.62 109 CYS B C 1
ATOM 1998 O O . CYS B 1 109 ? 6.664 -2.516 -14.766 1 94.62 109 CYS B O 1
ATOM 2000 N N . ARG B 1 110 ? 6.891 -4.719 -15.227 1 93.38 110 ARG B N 1
ATOM 2001 C CA . ARG B 1 110 ? 7.82 -4.492 -16.328 1 93.38 110 ARG B CA 1
ATOM 2002 C C . ARG B 1 110 ? 7.078 -4.082 -17.594 1 93.38 110 ARG B C 1
ATOM 2004 O O . ARG B 1 110 ? 5.895 -4.387 -17.75 1 93.38 110 ARG B O 1
ATOM 2011 N N . PRO B 1 111 ? 7.832 -3.439 -18.5 1 94.12 111 PRO B N 1
ATOM 2012 C CA . PRO B 1 111 ? 7.188 -2.922 -19.703 1 94.12 111 PRO B CA 1
ATOM 2013 C C . PRO B 1 111 ? 6.445 -4.004 -20.484 1 94.12 111 PRO B C 1
ATOM 2015 O O . PRO B 1 111 ? 5.363 -3.748 -21.031 1 94.12 111 PRO B O 1
ATOM 2018 N N . GLU B 1 112 ? 6.98 -5.191 -20.562 1 94.38 112 GLU B N 1
ATOM 2019 C CA . GLU B 1 112 ? 6.387 -6.25 -21.375 1 94.38 112 GLU B CA 1
ATOM 2020 C C . GLU B 1 112 ? 5.051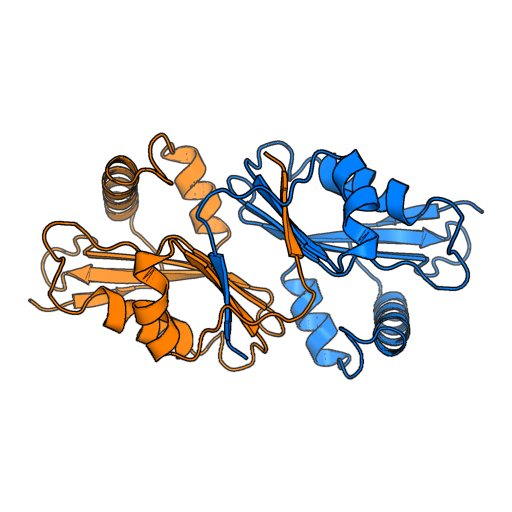 -6.703 -20.797 1 94.38 112 GLU B C 1
ATOM 2022 O O . GLU B 1 112 ? 4.266 -7.363 -21.484 1 94.38 112 GLU B O 1
ATOM 2027 N N . MET B 1 113 ? 4.77 -6.305 -19.516 1 94.56 113 MET B N 1
ATOM 2028 C CA . MET B 1 113 ? 3.535 -6.746 -18.875 1 94.56 113 MET B CA 1
ATOM 2029 C C . MET B 1 113 ? 2.465 -5.664 -18.953 1 94.56 113 MET B C 1
ATOM 2031 O O . MET B 1 113 ? 1.313 -5.895 -18.578 1 94.56 113 MET B O 1
ATOM 2035 N N . ILE B 1 114 ? 2.756 -4.523 -19.484 1 96.38 114 ILE B N 1
ATOM 2036 C CA . ILE B 1 114 ? 1.842 -3.389 -19.562 1 96.38 114 ILE B CA 1
ATOM 2037 C C . ILE B 1 114 ? 0.579 -3.789 -20.312 1 96.38 114 ILE B C 1
ATOM 2039 O O . ILE B 1 114 ? -0.536 -3.607 -19.812 1 96.38 114 ILE B O 1
ATOM 2043 N N . PRO B 1 115 ? 0.704 -4.449 -21.516 1 96.94 115 PRO B N 1
ATOM 2044 C CA . PRO B 1 115 ? -0.513 -4.828 -22.234 1 96.94 115 PRO B CA 1
ATOM 2045 C C . PRO B 1 115 ? -1.39 -5.797 -21.438 1 96.94 115 PRO B C 1
ATOM 2047 O O . PRO B 1 115 ? -2.617 -5.75 -21.547 1 96.94 115 PRO B O 1
ATOM 2050 N N . PHE B 1 116 ? -0.726 -6.59 -20.703 1 96.56 116 PHE B N 1
ATOM 2051 C CA . PHE B 1 116 ? -1.469 -7.555 -19.906 1 96.56 116 PHE B CA 1
ATOM 2052 C C . PHE B 1 116 ? -2.391 -6.844 -18.922 1 96.56 116 PHE B C 1
ATOM 2054 O O . PHE B 1 116 ? -3.588 -7.133 -18.859 1 96.56 116 PHE B O 1
ATOM 2061 N N . TYR B 1 117 ? -1.982 -5.875 -18.188 1 97.94 117 TYR B N 1
ATOM 2062 C CA . TYR B 1 117 ? -2.748 -5.219 -17.141 1 97.94 117 TYR B CA 1
ATOM 2063 C C . TYR B 1 117 ? -3.713 -4.195 -17.719 1 97.94 117 TYR B C 1
ATOM 2065 O O . TYR B 1 117 ? -4.719 -3.854 -17.094 1 97.94 117 TYR B O 1
ATOM 2073 N N . GLN B 1 118 ? -3.451 -3.736 -18.891 1 97.69 118 GLN B N 1
ATOM 2074 C CA . GLN B 1 118 ? -4.34 -2.797 -19.562 1 97.69 118 GLN B CA 1
ATOM 2075 C C . GLN B 1 118 ? -5.719 -3.412 -19.797 1 97.69 118 GLN B C 1
ATOM 2077 O O . GLN B 1 118 ? -6.715 -2.695 -19.891 1 97.69 118 GLN B O 1
ATOM 2082 N N . ARG B 1 119 ? -5.754 -4.695 -19.828 1 96.94 119 ARG B N 1
ATOM 2083 C CA . ARG B 1 119 ? -7 -5.422 -20.047 1 96.94 119 ARG B CA 1
ATOM 2084 C C . ARG B 1 119 ? -8.023 -5.102 -18.969 1 96.94 119 ARG B C 1
ATOM 2086 O O . ARG B 1 119 ? -9.227 -5.223 -19.188 1 96.94 119 ARG B O 1
ATOM 2093 N N . TRP B 1 120 ? -7.578 -4.715 -17.844 1 97.69 120 TRP B N 1
ATOM 2094 C CA . TRP B 1 120 ? -8.484 -4.402 -16.734 1 97.69 120 TRP B CA 1
ATOM 2095 C C . TRP B 1 120 ? -8.602 -2.895 -16.547 1 97.69 120 TRP B C 1
ATOM 2097 O O . TRP B 1 120 ? -9.102 -2.43 -15.516 1 97.69 120 TRP B O 1
ATOM 2107 N N . GLY B 1 121 ? -7.984 -2.139 -17.469 1 97.38 121 GLY B N 1
ATOM 2108 C CA . GLY B 1 121 ? -8.141 -0.694 -17.391 1 97.38 121 GLY B CA 1
ATOM 2109 C C . GLY B 1 121 ? -6.984 0.002 -16.703 1 97.38 121 GLY B C 1
ATOM 2110 O O . GLY B 1 121 ? -7.035 1.209 -16.453 1 97.38 121 GLY B O 1
ATOM 2111 N N . PHE B 1 122 ? -5.957 -0.74 -16.359 1 98.31 122 PHE B N 1
ATOM 2112 C CA . PHE B 1 122 ? -4.781 -0.077 -15.805 1 98.31 122 PHE B CA 1
ATOM 2113 C C . PHE B 1 122 ? -4.09 0.771 -16.859 1 98.31 122 PHE B C 1
ATOM 2115 O O . PHE B 1 122 ? -4.027 0.386 -18.031 1 98.31 122 PHE B O 1
ATOM 2122 N N . THR B 1 123 ? -3.572 1.882 -16.391 1 96.69 123 THR B N 1
ATOM 2123 C CA . THR B 1 123 ? -2.852 2.768 -17.297 1 96.69 123 THR B CA 1
ATOM 2124 C C . THR B 1 123 ? -1.58 3.297 -16.641 1 96.69 123 THR B C 1
ATOM 2126 O O . THR B 1 123 ? -1.531 3.469 -15.414 1 96.69 123 THR B O 1
ATOM 2129 N N . SER B 1 124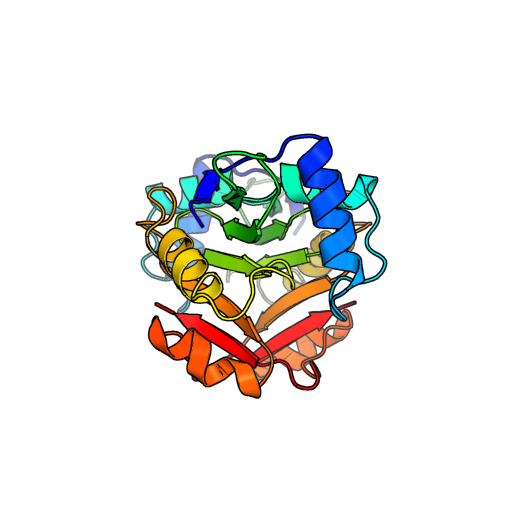 ? -0.607 3.521 -17.453 1 90.5 124 SER B N 1
ATOM 2130 C CA . SER B 1 124 ? 0.626 4.145 -16.984 1 90.5 124 SER B CA 1
ATOM 2131 C C . SER B 1 124 ? 0.555 5.664 -17.094 1 90.5 124 SER B C 1
ATOM 2133 O O . SER B 1 124 ? 1.506 6.363 -16.75 1 90.5 124 SER B O 1
ATOM 2135 N N . GLU B 1 125 ? -0.516 6.16 -17.562 1 88.19 125 GLU B N 1
ATOM 2136 C CA . GLU B 1 125 ? -0.728 7.602 -17.688 1 88.19 125 GLU B CA 1
ATOM 2137 C C . GLU B 1 125 ? -1.188 8.211 -16.375 1 88.19 125 GLU B C 1
ATOM 2139 O O . GLU B 1 125 ? -2.389 8.328 -16.125 1 88.19 125 GLU B O 1
ATOM 2144 N N . LEU B 1 126 ? -0.257 8.547 -15.547 1 85.31 126 LEU B N 1
ATOM 2145 C CA . LEU B 1 126 ? -0.571 9.008 -14.195 1 85.31 126 LEU B CA 1
ATOM 2146 C C . LEU B 1 126 ? -0.387 10.516 -14.086 1 85.31 126 LEU B C 1
ATOM 2148 O O . LEU B 1 126 ? -0.324 11.062 -12.984 1 85.31 126 LEU B O 1
ATOM 2152 N N . GLY B 1 127 ? -0.328 11.133 -15.289 1 83.38 127 GLY B N 1
ATOM 2153 C CA . GLY B 1 127 ? -0.1 12.57 -15.281 1 83.38 127 GLY B CA 1
ATOM 2154 C C . GLY B 1 127 ? 1.278 12.953 -14.773 1 83.38 127 GLY B C 1
ATOM 2155 O O . GLY B 1 127 ? 2.289 12.445 -15.266 1 83.38 127 GLY B O 1
ATOM 2156 N N . GLU B 1 128 ? 1.264 13.891 -13.773 1 85.19 128 GLU B N 1
ATOM 2157 C CA . GLU B 1 128 ? 2.547 14.422 -13.32 1 85.19 128 GLU B CA 1
ATOM 2158 C C . GLU B 1 128 ? 3.047 13.68 -12.086 1 85.19 128 GLU B C 1
ATOM 2160 O O . GLU B 1 128 ? 3.996 14.125 -11.438 1 85.19 128 GLU B O 1
ATOM 2165 N N . LEU B 1 129 ? 2.373 12.555 -11.812 1 88.88 129 LEU B N 1
ATOM 2166 C CA . LEU B 1 129 ? 2.797 11.844 -10.609 1 88.88 129 LEU B CA 1
ATOM 2167 C C . LEU B 1 129 ? 4.055 11.031 -10.883 1 88.88 129 LEU B C 1
ATOM 2169 O O . LEU B 1 129 ? 4.188 10.414 -11.945 1 88.88 129 LEU B O 1
ATOM 2173 N N . HIS B 1 130 ? 4.973 11.133 -9.898 1 91.75 130 HIS B N 1
ATOM 2174 C CA . HIS B 1 130 ? 6.199 10.344 -9.945 1 91.75 130 HIS B CA 1
ATOM 2175 C C . HIS B 1 130 ? 6.246 9.328 -8.812 1 91.75 130 HIS B C 1
ATOM 2177 O O . HIS B 1 130 ? 6.051 9.68 -7.648 1 91.75 130 HIS B O 1
ATOM 2183 N N . PHE B 1 131 ? 6.414 8.117 -9.211 1 94.38 131 PHE B N 1
ATOM 2184 C CA . PHE B 1 131 ? 6.617 7.055 -8.227 1 94.38 131 PHE B CA 1
ATOM 2185 C C . PHE B 1 131 ? 8.055 7.047 -7.727 1 94.38 131 PHE B C 1
ATOM 2187 O O . PHE B 1 131 ? 8.992 7.195 -8.516 1 94.38 131 PHE B O 1
ATOM 2194 N N . MET B 1 132 ? 8.25 7.016 -6.383 1 97.12 132 MET B N 1
ATOM 2195 C CA . MET B 1 132 ? 9.578 6.984 -5.785 1 97.12 132 MET B CA 1
ATOM 2196 C C . MET B 1 132 ? 9.711 5.816 -4.812 1 97.12 132 MET B C 1
ATOM 2198 O O . MET B 1 132 ? 8.734 5.41 -4.184 1 97.12 132 MET B O 1
ATOM 2202 N N . ARG B 1 133 ? 10.953 5.344 -4.734 1 97.31 133 ARG B N 1
ATOM 2203 C CA . ARG B 1 133 ? 11.242 4.227 -3.838 1 97.31 133 ARG B CA 1
ATOM 2204 C C . ARG B 1 133 ? 12.539 4.461 -3.07 1 97.31 133 ARG B C 1
ATOM 2206 O O . ARG B 1 133 ? 13.492 5.027 -3.611 1 97.31 133 ARG B O 1
ATOM 2213 N N . ARG B 1 134 ? 12.461 4.137 -1.846 1 96.56 134 ARG B N 1
ATOM 2214 C CA . ARG B 1 134 ? 13.641 4.086 -0.992 1 96.56 134 ARG B CA 1
ATOM 2215 C C . ARG B 1 134 ? 13.883 2.672 -0.471 1 96.56 134 ARG B C 1
ATOM 2217 O O . ARG B 1 134 ? 12.984 2.057 0.105 1 96.56 134 ARG B O 1
ATOM 2224 N N . THR B 1 135 ? 15.078 2.129 -0.7 1 91.5 135 THR B N 1
ATOM 2225 C CA . THR B 1 135 ? 15.477 0.81 -0.219 1 91.5 135 THR B CA 1
ATOM 2226 C C . THR B 1 135 ? 16.422 0.928 0.976 1 91.5 135 THR B C 1
ATOM 2228 O O . THR B 1 135 ? 17.297 1.786 0.994 1 91.5 135 THR B O 1
#